Protein AF-A0A1U7RLY0-F1 (afdb_monomer)

Foldseek 3Di:
DDDDPVLVVVLVVLVVVLLCCCQPVVDDLVVSVVVVVQLCPPAPPPDDPRHRPNVVDHPVRSVVSVVVCVVPCSVCVVVSNCVRPPDDPPPPPPDPPPPDPDPDPVDPPPDPCPVPDDPVVCVVPDDDPDDDDPPPPDPDDDDDDDDDDDDDPPPPDPPCVPDDPVNVVVVVVVVVCVVVVVVVVVVVVVVVVVVVVVVVVVVVVVVD

InterPro domains:
  IPR032727 Flagellar C1a complex subunit C1a-32 [PF14769] (1-90)
  IPR032727 Flagellar C1a complex subunit C1a-32 [PTHR28457] (1-207)

Organism: Alligator sinensis (NCBI:txid38654)

Mean predicted aligned error: 21.31 Å

Structure (mmCIF, N/CA/C/O backbone):
data_AF-A0A1U7RLY0-F1
#
_entry.id   AF-A0A1U7RLY0-F1
#
loop_
_atom_site.group_PDB
_atom_site.id
_atom_site.type_symbol
_atom_site.label_atom_id
_atom_site.label_alt_id
_atom_site.label_comp_id
_atom_site.label_asym_id
_atom_site.label_entity_id
_atom_site.label_seq_id
_atom_site.pdbx_PDB_ins_code
_atom_site.Cartn_x
_atom_site.Cartn_y
_atom_site.Cartn_z
_atom_site.occupancy
_atom_site.B_iso_or_equiv
_atom_site.auth_seq_id
_atom_site.auth_comp_id
_atom_site.auth_asym_id
_atom_site.auth_atom_id
_atom_site.pdbx_PDB_model_num
ATOM 1 N N . MET A 1 1 ? 3.742 -8.131 -22.838 1.00 75.81 1 MET A N 1
ATOM 2 C CA . MET A 1 1 ? 5.188 -7.843 -22.703 1.00 75.81 1 MET A CA 1
ATOM 3 C C . MET A 1 1 ? 5.803 -8.988 -21.927 1.00 75.81 1 MET A C 1
ATOM 5 O O . MET A 1 1 ? 5.210 -9.367 -20.928 1.00 75.81 1 MET A O 1
ATOM 9 N N . ASN A 1 2 ? 6.933 -9.533 -22.375 1.00 87.81 2 ASN A N 1
ATOM 10 C CA . ASN A 1 2 ? 7.644 -10.575 -21.633 1.00 87.81 2 ASN A CA 1
ATOM 11 C C . ASN A 1 2 ? 8.805 -9.932 -20.872 1.00 87.81 2 ASN A C 1
ATOM 13 O O . ASN A 1 2 ? 9.533 -9.119 -21.441 1.00 87.81 2 ASN A O 1
ATOM 17 N N . PHE A 1 3 ? 8.950 -10.286 -19.599 1.00 92.00 3 PHE A N 1
ATOM 18 C CA . PHE A 1 3 ? 10.071 -9.881 -18.758 1.00 92.00 3 PHE A CA 1
ATOM 19 C C . PHE A 1 3 ? 10.987 -11.085 -18.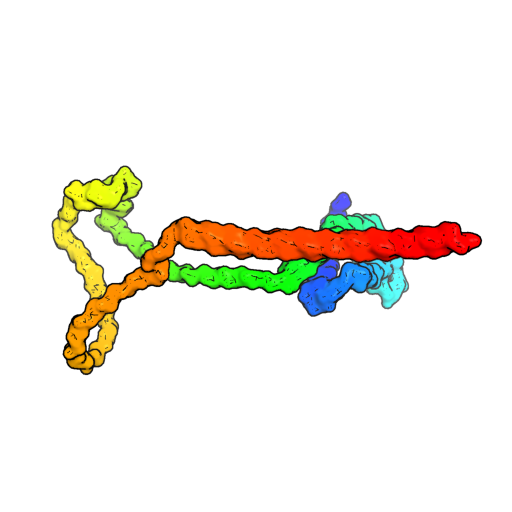553 1.00 92.00 3 PHE A C 1
ATOM 21 O O . PHE A 1 3 ? 10.507 -12.204 -18.370 1.00 92.00 3 PHE A O 1
ATOM 28 N N . ASN A 1 4 ? 12.298 -10.869 -18.609 1.00 93.31 4 ASN A N 1
ATOM 29 C CA . ASN A 1 4 ? 13.264 -11.907 -18.254 1.00 93.31 4 ASN A CA 1
ATOM 30 C C . ASN A 1 4 ? 13.437 -11.999 -16.726 1.00 93.31 4 ASN A C 1
ATOM 32 O O . ASN A 1 4 ? 12.929 -11.163 -15.978 1.00 93.31 4 ASN A O 1
ATOM 36 N N . LEU A 1 5 ? 14.171 -13.012 -16.261 1.00 93.88 5 LEU A N 1
ATOM 37 C CA . LEU A 1 5 ? 14.382 -13.249 -14.831 1.00 93.88 5 LEU A CA 1
ATOM 38 C C . LEU A 1 5 ? 15.013 -12.044 -14.112 1.00 93.88 5 LEU A C 1
ATOM 40 O O . LEU A 1 5 ? 14.550 -11.664 -13.041 1.00 93.88 5 LEU A O 1
ATOM 44 N N . THR A 1 6 ? 16.022 -11.411 -14.713 1.00 90.38 6 THR A N 1
ATOM 45 C CA . THR A 1 6 ? 16.678 -10.217 -14.158 1.00 90.38 6 THR A CA 1
ATOM 46 C C . THR A 1 6 ? 15.693 -9.062 -14.013 1.00 90.38 6 THR A C 1
ATOM 48 O O . THR A 1 6 ? 15.637 -8.423 -12.969 1.00 90.38 6 THR A O 1
ATOM 51 N N . GLN A 1 7 ? 14.861 -8.832 -15.026 1.00 91.75 7 GLN A N 1
ATOM 52 C CA . GLN A 1 7 ? 13.852 -7.778 -15.017 1.00 91.75 7 GLN A CA 1
ATOM 53 C C . GLN A 1 7 ? 12.748 -8.038 -13.983 1.00 91.75 7 GLN A C 1
ATOM 55 O O . GL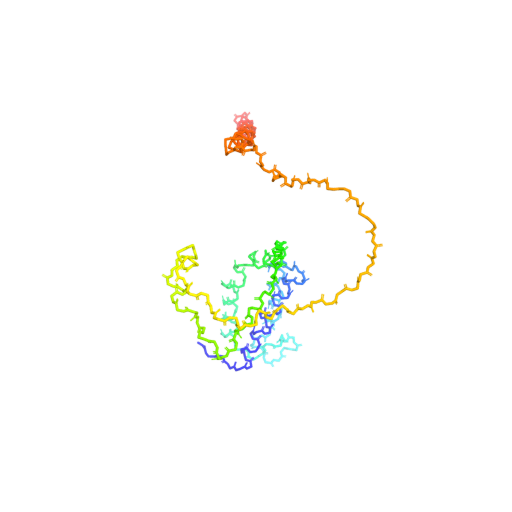N A 1 7 ? 12.298 -7.103 -13.325 1.00 91.75 7 GLN A O 1
ATOM 60 N N . LEU A 1 8 ? 12.330 -9.295 -13.805 1.00 94.00 8 LEU A N 1
ATOM 61 C CA . LEU A 1 8 ? 11.390 -9.682 -12.747 1.00 94.00 8 LEU A CA 1
ATOM 62 C C . LEU A 1 8 ? 11.998 -9.468 -11.358 1.00 94.00 8 LEU A C 1
ATOM 64 O O . LEU A 1 8 ? 11.346 -8.897 -10.489 1.00 94.00 8 LEU A O 1
ATOM 68 N N . SER A 1 9 ? 13.257 -9.865 -11.162 1.00 92.38 9 SER A N 1
ATOM 69 C CA . SER A 1 9 ? 13.984 -9.614 -9.914 1.00 92.38 9 SER A CA 1
ATOM 70 C C . SER A 1 9 ? 14.106 -8.117 -9.629 1.00 92.38 9 SER A C 1
ATOM 72 O O . SER A 1 9 ? 13.863 -7.684 -8.507 1.00 92.38 9 SER A O 1
ATOM 74 N N . GLY A 1 10 ? 14.425 -7.316 -10.647 1.00 91.62 10 GLY A N 1
ATOM 75 C CA . GLY A 1 10 ? 14.489 -5.862 -10.544 1.00 91.62 10 GLY A CA 1
ATOM 76 C C . GLY A 1 10 ? 13.147 -5.230 -10.190 1.00 91.62 10 GLY A C 1
ATOM 77 O O . GLY A 1 10 ? 13.081 -4.335 -9.352 1.00 91.62 10 GLY A O 1
ATOM 78 N N . PHE A 1 11 ? 12.055 -5.738 -10.766 1.00 93.81 11 PHE A N 1
ATOM 79 C CA . PHE A 1 11 ? 10.707 -5.326 -10.384 1.00 93.81 11 PHE A CA 1
ATOM 80 C C . PHE A 1 11 ? 10.398 -5.665 -8.919 1.00 93.81 11 PHE A C 1
ATOM 82 O O . PHE A 1 11 ? 9.885 -4.811 -8.200 1.00 93.81 11 PHE A O 1
ATOM 89 N N . MET A 1 12 ? 10.733 -6.874 -8.458 1.00 95.44 12 MET A N 1
ATOM 90 C CA . MET A 1 12 ? 10.521 -7.271 -7.062 1.00 95.44 12 MET A CA 1
ATOM 91 C C . MET A 1 12 ? 11.346 -6.421 -6.092 1.00 95.44 12 MET A C 1
ATOM 93 O O . MET A 1 12 ? 10.824 -6.007 -5.060 1.00 95.44 12 MET A O 1
ATOM 97 N N . ALA A 1 13 ? 12.596 -6.105 -6.440 1.00 94.06 13 ALA A N 1
ATOM 98 C CA . ALA A 1 13 ? 13.439 -5.205 -5.658 1.00 94.06 13 ALA A CA 1
ATOM 99 C C . ALA A 1 13 ? 12.837 -3.793 -5.580 1.00 94.06 13 ALA A C 1
ATOM 101 O O . ALA A 1 13 ? 12.756 -3.217 -4.497 1.00 94.06 13 ALA A O 1
ATOM 102 N N . LEU A 1 14 ? 12.341 -3.267 -6.705 1.00 94.50 14 LEU A N 1
ATOM 103 C CA . LEU A 1 14 ? 11.658 -1.975 -6.749 1.00 94.50 14 LEU A CA 1
ATOM 104 C C . LEU A 1 14 ? 10.375 -1.978 -5.906 1.00 94.50 14 LEU A C 1
ATOM 106 O O . LEU A 1 14 ? 10.127 -1.036 -5.159 1.00 94.50 14 LEU A O 1
ATOM 110 N N . LEU A 1 15 ? 9.567 -3.036 -5.994 1.00 95.75 15 LEU A N 1
ATOM 111 C CA . LEU A 1 15 ? 8.349 -3.175 -5.197 1.00 95.75 15 LEU A CA 1
ATOM 112 C C . LEU A 1 15 ? 8.668 -3.229 -3.697 1.00 95.75 15 LEU A C 1
ATOM 114 O O . LEU A 1 15 ? 8.025 -2.526 -2.919 1.00 95.75 15 LEU A O 1
ATOM 118 N N . ASN A 1 16 ? 9.672 -4.018 -3.305 1.00 95.38 16 ASN A N 1
ATOM 119 C CA . ASN A 1 16 ? 10.130 -4.100 -1.922 1.00 95.38 16 ASN A CA 1
ATOM 120 C C . ASN A 1 16 ? 10.613 -2.736 -1.414 1.00 95.38 16 ASN A C 1
ATOM 122 O O . ASN A 1 16 ? 10.181 -2.296 -0.357 1.00 95.38 16 ASN A O 1
ATOM 126 N N . PHE A 1 17 ? 11.418 -2.024 -2.206 1.00 95.12 17 PHE A N 1
ATOM 127 C CA . PHE A 1 17 ? 11.883 -0.674 -1.881 1.00 95.12 17 PHE A CA 1
ATOM 128 C C . PHE A 1 17 ? 10.725 0.299 -1.599 1.00 95.12 17 PHE A C 1
ATOM 130 O O . PHE A 1 17 ? 10.748 1.029 -0.607 1.00 95.12 17 PHE A O 1
ATOM 137 N N . LEU A 1 18 ? 9.681 0.297 -2.435 1.00 95.94 18 LEU A N 1
ATOM 138 C CA . LEU A 1 18 ? 8.517 1.166 -2.230 1.00 95.94 18 LEU A CA 1
ATOM 139 C C . LEU A 1 18 ? 7.693 0.762 -1.001 1.00 95.94 18 LEU A C 1
ATOM 141 O O . LEU A 1 18 ? 7.185 1.641 -0.300 1.00 95.94 18 LEU A O 1
ATOM 145 N N . LEU A 1 19 ? 7.555 -0.540 -0.736 1.00 96.12 19 LEU A N 1
ATOM 146 C CA . LEU A 1 19 ? 6.867 -1.055 0.450 1.00 96.12 19 LEU A CA 1
ATOM 147 C C . LEU A 1 19 ? 7.647 -0.764 1.736 1.00 96.12 19 LEU A C 1
ATOM 149 O O . LEU A 1 19 ? 7.029 -0.402 2.729 1.00 96.12 19 LEU A O 1
ATOM 153 N N . GLU A 1 20 ? 8.977 -0.843 1.719 1.00 96.00 20 GLU A N 1
ATOM 154 C CA . GLU A 1 20 ? 9.835 -0.468 2.848 1.00 96.00 20 GLU A CA 1
ATOM 155 C C . GLU A 1 20 ? 9.742 1.024 3.164 1.00 96.00 20 GLU A C 1
ATOM 157 O O . GLU A 1 20 ? 9.626 1.399 4.332 1.00 96.00 20 GLU A O 1
ATOM 162 N N . ASN A 1 21 ? 9.748 1.889 2.143 1.00 95.12 21 ASN A N 1
ATOM 163 C CA . ASN A 1 21 ? 9.540 3.328 2.332 1.00 95.12 21 ASN A CA 1
ATOM 164 C C . ASN A 1 21 ? 8.219 3.614 3.055 1.00 95.12 21 ASN A C 1
ATOM 166 O O . ASN A 1 21 ? 8.130 4.533 3.870 1.00 95.12 21 ASN A O 1
ATOM 170 N N . LEU A 1 22 ? 7.202 2.807 2.774 1.00 93.44 22 LEU A N 1
ATOM 171 C CA . LEU A 1 22 ? 5.910 2.913 3.414 1.00 93.44 22 LEU A CA 1
ATOM 172 C C . LEU A 1 22 ? 5.906 2.328 4.838 1.00 93.44 22 LEU A C 1
ATOM 174 O O . LEU A 1 22 ? 5.460 3.008 5.757 1.00 93.44 22 LEU A O 1
ATOM 178 N N . SER A 1 23 ? 6.388 1.099 5.028 1.00 93.31 23 SER A N 1
ATOM 179 C CA . SER A 1 23 ? 6.277 0.364 6.296 1.00 93.31 23 SER A CA 1
ATOM 180 C C . SER A 1 23 ? 7.270 0.817 7.365 1.00 93.31 23 SER A C 1
ATOM 182 O O . SER A 1 23 ? 6.935 0.834 8.543 1.00 93.31 23 SER A O 1
ATOM 184 N N . THR A 1 24 ? 8.496 1.172 6.973 1.00 92.88 24 THR A N 1
ATOM 185 C CA . THR A 1 24 ? 9.575 1.513 7.918 1.00 92.88 24 THR A CA 1
ATOM 186 C C . THR A 1 24 ? 9.804 3.012 8.032 1.00 92.88 24 THR A C 1
ATOM 188 O O . THR A 1 24 ? 10.086 3.513 9.117 1.00 92.88 24 THR A O 1
ATOM 191 N N . LYS A 1 25 ? 9.691 3.748 6.919 1.00 92.19 25 LYS A N 1
ATOM 192 C CA . LYS A 1 25 ? 9.989 5.191 6.878 1.00 92.19 25 LYS A CA 1
ATOM 193 C C . LYS A 1 25 ? 8.744 6.069 6.970 1.00 92.19 25 LYS A C 1
ATOM 195 O O . LYS A 1 25 ? 8.889 7.287 7.005 1.00 92.19 25 LYS A O 1
ATOM 200 N N . HIS A 1 26 ? 7.547 5.477 6.979 1.00 91.31 26 HIS A N 1
ATOM 201 C CA . HIS A 1 26 ? 6.265 6.190 6.974 1.00 91.31 26 HIS A CA 1
ATOM 202 C C . HIS A 1 26 ? 6.185 7.283 5.893 1.00 91.31 26 HIS A C 1
ATOM 204 O O . HIS A 1 26 ? 5.616 8.355 6.112 1.00 91.31 26 HIS A O 1
ATOM 210 N N . MET A 1 27 ? 6.794 7.050 4.726 1.00 94.94 27 MET A N 1
ATOM 211 C CA . MET A 1 27 ? 6.803 8.053 3.665 1.00 94.94 27 MET A CA 1
ATOM 212 C C . MET A 1 27 ? 5.397 8.268 3.117 1.00 94.94 27 MET A C 1
ATOM 214 O O . MET A 1 27 ? 4.650 7.319 2.863 1.00 94.94 27 MET A O 1
ATOM 218 N N . THR A 1 28 ? 5.069 9.533 2.860 1.00 94.88 28 THR A N 1
ATOM 219 C CA . THR A 1 28 ? 3.845 9.904 2.151 1.00 94.88 28 THR A CA 1
ATOM 220 C C . THR A 1 28 ? 3.868 9.362 0.718 1.00 94.88 28 THR A C 1
ATOM 222 O O . THR A 1 28 ? 4.934 9.090 0.158 1.00 94.88 28 THR A O 1
ATOM 225 N N . VAL A 1 29 ? 2.690 9.251 0.088 1.00 95.69 29 VAL A N 1
ATOM 226 C CA . VAL A 1 29 ? 2.579 8.901 -1.344 1.00 95.69 29 VAL A CA 1
ATOM 227 C C . VAL A 1 29 ? 3.473 9.806 -2.188 1.00 95.69 29 VAL A C 1
ATOM 229 O O . VAL A 1 29 ? 4.168 9.335 -3.082 1.00 95.69 29 VAL A O 1
ATOM 232 N N . GLU A 1 30 ? 3.455 11.109 -1.902 1.00 95.69 30 GLU A N 1
ATOM 233 C CA . GLU A 1 30 ? 4.201 12.107 -2.662 1.00 95.69 30 GLU A CA 1
ATOM 234 C C . GLU A 1 30 ? 5.707 11.846 -2.586 1.00 95.69 30 GLU A C 1
ATOM 236 O O . GLU A 1 30 ? 6.385 11.799 -3.613 1.00 95.69 30 GLU A O 1
ATOM 241 N N . ASP A 1 31 ? 6.231 11.628 -1.383 1.00 96.75 31 ASP A N 1
ATOM 242 C CA . ASP A 1 31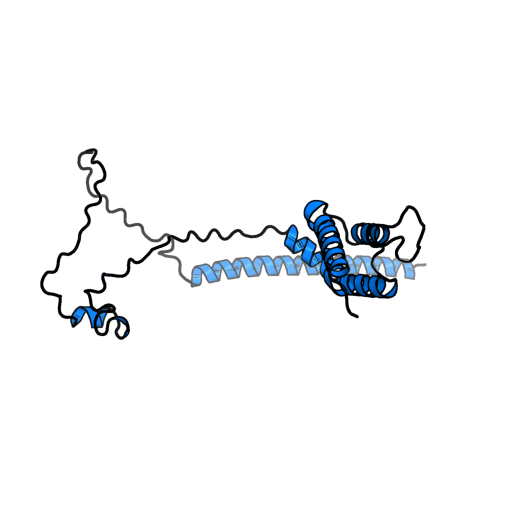 ? 7.666 11.433 -1.192 1.00 96.75 31 ASP A CA 1
ATOM 243 C C . ASP A 1 31 ? 8.142 10.083 -1.730 1.00 96.75 31 ASP A C 1
ATOM 245 O O . ASP A 1 31 ? 9.221 10.005 -2.321 1.00 96.75 31 ASP A O 1
ATOM 249 N N . ASN A 1 32 ? 7.319 9.038 -1.620 1.00 95.75 32 ASN A N 1
ATOM 250 C CA . ASN A 1 32 ? 7.633 7.727 -2.182 1.00 95.75 32 ASN A CA 1
ATOM 251 C C . ASN A 1 32 ? 7.586 7.741 -3.725 1.00 95.75 32 ASN A C 1
ATOM 253 O O . ASN A 1 32 ? 8.422 7.130 -4.386 1.00 95.75 32 ASN A O 1
ATOM 257 N N . VAL A 1 33 ? 6.678 8.521 -4.328 1.00 95.62 33 VAL A N 1
ATOM 258 C CA . VAL A 1 33 ? 6.666 8.764 -5.783 1.00 95.62 33 VAL A CA 1
ATOM 259 C C . VAL A 1 33 ? 7.893 9.565 -6.228 1.00 95.62 33 VAL A C 1
ATOM 261 O O . VAL A 1 33 ? 8.445 9.290 -7.295 1.00 95.62 33 VAL A O 1
ATOM 264 N N . LYS A 1 34 ? 8.369 10.524 -5.422 1.00 94.62 34 LYS A N 1
ATOM 265 C CA . LYS A 1 34 ? 9.632 11.229 -5.702 1.00 94.62 34 LYS A CA 1
ATOM 266 C C . LYS A 1 34 ? 10.830 10.275 -5.667 1.00 94.62 34 LYS A C 1
ATOM 268 O O . LYS A 1 34 ? 11.693 10.393 -6.535 1.00 94.62 34 LYS A O 1
ATOM 273 N N . GLU A 1 35 ? 10.890 9.349 -4.706 1.00 93.56 35 GLU A N 1
ATOM 274 C CA . GLU A 1 35 ? 11.918 8.295 -4.671 1.00 93.56 35 GLU A CA 1
ATOM 275 C C . GLU A 1 35 ? 11.830 7.382 -5.894 1.00 93.56 35 GLU A C 1
ATOM 277 O O . GLU A 1 35 ? 12.827 7.202 -6.584 1.00 93.56 35 GLU A O 1
ATOM 282 N N . LEU A 1 36 ? 10.632 6.904 -6.246 1.00 93.38 36 LEU A N 1
ATOM 283 C CA . LEU A 1 36 ? 10.417 6.120 -7.465 1.00 93.38 36 LEU A CA 1
ATOM 284 C C . LEU A 1 36 ? 10.947 6.849 -8.708 1.00 93.38 36 LEU A C 1
ATOM 286 O O . LEU A 1 36 ? 11.641 6.258 -9.532 1.00 93.38 36 LEU A O 1
ATOM 290 N N . GLY A 1 37 ? 10.657 8.148 -8.827 1.00 91.25 37 GLY A N 1
ATOM 291 C CA . GLY A 1 37 ? 11.151 8.983 -9.919 1.00 91.25 37 GLY A CA 1
ATOM 292 C C . GLY A 1 37 ? 12.677 9.094 -9.956 1.00 91.25 37 GLY A C 1
ATOM 293 O O . GLY A 1 37 ? 13.249 9.095 -11.042 1.00 91.25 37 GLY A O 1
ATOM 294 N N . ARG A 1 38 ? 13.345 9.144 -8.794 1.00 90.44 38 ARG A N 1
ATOM 295 C CA . ARG A 1 38 ? 14.815 9.125 -8.697 1.00 90.44 38 ARG A CA 1
ATOM 296 C C . ARG A 1 38 ? 15.390 7.769 -9.090 1.00 90.44 38 ARG A C 1
ATOM 298 O O . ARG A 1 38 ? 16.328 7.728 -9.876 1.00 90.44 38 ARG A O 1
ATOM 305 N N . THR A 1 39 ? 14.819 6.677 -8.586 1.00 88.81 39 THR A N 1
ATOM 306 C CA . THR A 1 39 ? 15.279 5.309 -8.872 1.00 88.81 39 THR A CA 1
ATOM 307 C C . THR A 1 39 ? 15.093 4.937 -10.341 1.00 88.81 39 THR A C 1
ATOM 309 O O . THR A 1 39 ? 15.888 4.184 -10.891 1.00 88.81 39 THR A O 1
ATOM 312 N N . MET A 1 40 ? 14.060 5.471 -10.995 1.00 86.19 40 MET A N 1
ATOM 313 C CA . MET A 1 40 ? 13.803 5.237 -12.420 1.00 86.19 40 MET A CA 1
ATOM 314 C C . MET A 1 40 ? 14.448 6.284 -13.341 1.00 86.19 40 MET A C 1
ATOM 316 O O . MET A 1 40 ? 14.328 6.177 -14.565 1.00 86.19 40 MET A O 1
ATOM 320 N N . ALA A 1 41 ? 15.134 7.289 -12.789 1.00 83.00 41 ALA A N 1
ATOM 321 C CA . ALA A 1 41 ? 15.880 8.254 -13.585 1.00 83.00 41 ALA A CA 1
ATOM 322 C C . ALA A 1 41 ? 17.087 7.570 -14.252 1.00 83.00 41 ALA A C 1
ATOM 324 O O . ALA A 1 41 ? 17.835 6.835 -13.611 1.00 83.00 41 ALA A O 1
ATOM 325 N N . GLY A 1 42 ? 17.274 7.813 -15.552 1.00 69.94 42 GLY A N 1
ATOM 326 C CA . GLY A 1 42 ? 18.375 7.244 -16.342 1.00 69.94 42 GLY A CA 1
ATOM 327 C C . GLY A 1 42 ? 18.006 6.026 -17.194 1.00 69.94 42 GLY A C 1
ATOM 328 O O . GLY A 1 42 ? 18.796 5.631 -18.049 1.00 69.94 42 GLY A O 1
ATOM 329 N N . ILE A 1 43 ? 16.790 5.479 -17.059 1.00 73.31 43 ILE A N 1
ATOM 330 C CA . ILE A 1 43 ? 16.315 4.416 -17.956 1.00 73.31 43 ILE A CA 1
ATOM 331 C C . ILE A 1 43 ? 16.248 4.945 -19.400 1.00 73.31 43 ILE A C 1
ATOM 333 O O . ILE A 1 43 ? 15.449 5.829 -19.716 1.00 73.31 43 ILE A O 1
ATOM 337 N N . GLY A 1 44 ? 17.068 4.366 -20.284 1.00 56.72 44 GLY A N 1
ATOM 338 C CA . GLY A 1 44 ? 17.150 4.717 -21.707 1.00 56.72 44 GLY A CA 1
ATOM 339 C C . GLY A 1 44 ? 18.346 5.591 -22.105 1.00 56.72 44 GLY A C 1
ATOM 340 O O . GLY A 1 44 ? 18.503 5.866 -23.294 1.00 56.72 44 GLY A O 1
ATOM 341 N N . GLU A 1 45 ? 19.207 5.990 -21.162 1.00 60.22 45 GLU A N 1
ATOM 342 C CA . GLU A 1 45 ? 20.440 6.737 -21.444 1.00 60.22 45 GLU A CA 1
ATOM 343 C C . GLU A 1 45 ? 21.676 5.836 -21.251 1.00 60.22 45 GLU A C 1
ATOM 345 O O . GLU A 1 45 ? 21.971 5.445 -20.125 1.00 60.22 45 GLU A O 1
ATOM 350 N N . PRO A 1 46 ? 22.445 5.506 -22.307 1.00 51.62 46 PRO A N 1
ATOM 351 C CA . PRO A 1 46 ? 23.518 4.512 -22.205 1.00 51.62 46 PRO A CA 1
ATOM 352 C C . PRO A 1 46 ? 24.742 4.959 -21.379 1.00 51.62 46 PRO A C 1
ATOM 354 O O . PRO A 1 46 ? 25.572 4.115 -21.052 1.00 51.62 46 PRO A O 1
ATOM 357 N N . HIS A 1 47 ? 24.889 6.254 -21.046 1.00 51.38 47 HIS A N 1
ATOM 358 C CA . HIS A 1 47 ? 26.130 6.812 -20.470 1.00 51.38 47 HIS A CA 1
ATOM 359 C C . HIS A 1 47 ? 25.946 7.952 -19.448 1.00 51.38 47 HIS A C 1
ATOM 361 O O . HIS A 1 47 ? 26.871 8.734 -19.221 1.00 51.38 47 HIS A O 1
ATOM 367 N N . SER A 1 48 ? 24.786 8.074 -18.804 1.00 49.22 48 SER A N 1
ATOM 368 C CA . SER A 1 48 ? 24.637 9.022 -17.696 1.00 49.22 48 SER A CA 1
ATOM 369 C C . SER A 1 48 ? 25.128 8.346 -16.419 1.00 49.22 48 SER A C 1
ATOM 371 O O . SER A 1 48 ? 24.500 7.408 -15.949 1.00 49.22 48 SER A O 1
ATOM 373 N N . GLY A 1 49 ? 26.246 8.796 -15.834 1.00 48.03 49 GLY A N 1
ATOM 374 C CA . GLY A 1 49 ? 26.808 8.272 -14.569 1.00 48.03 49 GLY A CA 1
ATOM 375 C C . GLY A 1 49 ? 25.920 8.471 -13.324 1.00 48.03 49 GLY A C 1
ATOM 376 O O . GLY A 1 49 ? 26.421 8.511 -12.204 1.00 48.03 49 GLY A O 1
ATOM 377 N N . LYS A 1 50 ? 24.616 8.663 -13.539 1.00 49.72 50 LYS A N 1
ATOM 378 C CA . LYS A 1 50 ? 23.520 8.825 -12.586 1.00 49.72 50 LYS A CA 1
ATOM 379 C C . LYS A 1 50 ? 22.341 7.905 -12.945 1.00 49.72 50 LYS A C 1
ATOM 381 O O . LYS A 1 50 ? 21.200 8.266 -12.664 1.00 49.72 50 LYS A O 1
ATOM 386 N N . SER A 1 51 ? 22.571 6.780 -13.624 1.00 49.81 51 SER A N 1
ATOM 387 C CA . SER A 1 51 ? 21.500 5.808 -13.817 1.00 49.81 51 SER A CA 1
ATOM 388 C C . SER A 1 51 ? 21.166 5.160 -12.472 1.00 49.81 51 SER A C 1
ATOM 390 O O . SER A 1 51 ? 22.054 4.763 -11.713 1.00 49.81 51 SER A O 1
ATOM 392 N N . GLY A 1 52 ? 19.879 5.143 -12.115 1.00 57.97 52 GLY A N 1
ATOM 393 C CA . GLY A 1 52 ? 19.408 4.210 -11.094 1.00 57.97 52 GLY A CA 1
ATOM 394 C C . GLY A 1 52 ? 19.668 2.784 -11.576 1.00 57.97 52 GLY A C 1
ATOM 395 O O . GLY A 1 52 ? 19.712 2.566 -12.776 1.00 57.97 52 GLY A O 1
ATOM 396 N N . ASP A 1 53 ? 19.833 1.826 -10.662 1.00 69.75 53 ASP A N 1
ATOM 397 C CA . ASP A 1 53 ? 20.252 0.425 -10.900 1.00 69.75 53 ASP A CA 1
ATOM 398 C C . ASP A 1 53 ? 19.256 -0.424 -11.739 1.00 69.75 53 ASP A C 1
ATOM 400 O O . ASP A 1 53 ? 19.107 -1.623 -11.543 1.00 69.75 53 ASP A O 1
ATOM 404 N N . LEU A 1 54 ? 18.497 0.198 -12.646 1.00 80.12 54 LEU A N 1
ATOM 405 C CA . LEU A 1 54 ? 17.370 -0.343 -13.403 1.00 80.12 54 LEU A CA 1
ATOM 406 C C . LEU A 1 54 ? 17.576 -0.259 -14.928 1.00 80.12 54 LEU A C 1
ATOM 408 O O . LEU A 1 54 ? 16.615 -0.372 -15.695 1.00 80.12 54 LEU A O 1
ATOM 412 N N . ASP A 1 55 ? 18.825 -0.110 -15.377 1.00 80.19 55 ASP A N 1
ATOM 413 C CA . ASP A 1 55 ? 19.258 0.012 -16.784 1.00 80.19 55 ASP A CA 1
ATOM 414 C C . ASP A 1 55 ? 18.785 -1.148 -17.680 1.00 80.19 55 ASP A C 1
ATOM 416 O O . ASP A 1 55 ? 18.756 -1.052 -18.907 1.00 80.19 55 ASP A O 1
ATOM 420 N N . PHE A 1 56 ? 18.405 -2.270 -17.068 1.00 85.44 56 PHE A N 1
ATOM 421 C CA . PHE A 1 56 ? 17.914 -3.471 -17.738 1.00 85.44 56 PHE A CA 1
ATOM 422 C C . PHE A 1 56 ? 16.451 -3.383 -18.203 1.00 85.44 56 PHE A C 1
ATOM 424 O O . PHE A 1 56 ? 15.987 -4.288 -18.908 1.00 85.44 56 PHE A O 1
ATOM 431 N N . PHE A 1 57 ? 15.700 -2.343 -17.824 1.00 88.94 57 PHE A N 1
ATOM 432 C CA . PHE A 1 57 ? 14.387 -2.072 -18.408 1.00 88.94 57 PHE A CA 1
ATOM 433 C C . PHE A 1 57 ? 14.515 -1.223 -19.673 1.00 88.94 57 PHE A C 1
ATOM 435 O O . PHE A 1 57 ? 15.184 -0.197 -19.701 1.00 88.94 57 PHE A O 1
ATOM 442 N N . SER A 1 58 ? 13.786 -1.600 -20.723 1.00 89.88 58 SER A N 1
ATOM 443 C CA . SER A 1 58 ? 13.516 -0.667 -21.823 1.00 89.88 58 SER A CA 1
ATOM 444 C C . SER A 1 58 ? 12.554 0.442 -21.380 1.00 89.88 58 SER A C 1
ATOM 446 O O . SER A 1 58 ? 11.790 0.279 -20.427 1.00 89.88 58 SER A O 1
ATOM 448 N N . VAL A 1 59 ? 12.520 1.551 -22.121 1.00 89.62 59 VAL A N 1
ATOM 449 C CA . VAL A 1 59 ? 11.605 2.676 -21.852 1.00 89.62 59 VAL A CA 1
ATOM 450 C C . VAL A 1 59 ? 10.140 2.224 -21.803 1.00 89.62 59 VAL A C 1
ATOM 452 O O . VAL A 1 59 ? 9.388 2.647 -20.924 1.00 89.62 59 VAL A O 1
ATOM 455 N N . ASP A 1 60 ? 9.721 1.336 -22.706 1.00 92.50 60 ASP A N 1
ATOM 456 C CA . ASP A 1 60 ? 8.339 0.850 -22.728 1.00 92.50 60 ASP A CA 1
ATOM 457 C C . ASP A 1 60 ? 8.042 -0.102 -21.561 1.00 92.50 60 ASP A C 1
ATOM 459 O O . ASP A 1 60 ? 6.954 -0.050 -20.985 1.00 92.50 60 ASP A O 1
ATOM 463 N N . GLN A 1 61 ? 9.018 -0.917 -21.149 1.00 92.56 61 GLN A N 1
ATOM 464 C CA . GLN A 1 61 ? 8.899 -1.743 -19.946 1.00 92.56 61 GLN A CA 1
ATOM 465 C C . GLN A 1 61 ? 8.823 -0.890 -18.677 1.00 92.56 61 GLN A C 1
ATOM 467 O O . GLN A 1 61 ? 7.982 -1.156 -17.824 1.00 92.56 61 GLN A O 1
ATOM 472 N N . ALA A 1 62 ? 9.632 0.164 -18.567 1.00 92.25 62 ALA A N 1
ATOM 473 C CA . ALA A 1 62 ? 9.580 1.094 -17.444 1.00 92.25 62 ALA A CA 1
ATOM 474 C C . ALA A 1 62 ? 8.221 1.800 -17.351 1.00 92.25 62 ALA A C 1
ATOM 476 O O . ALA A 1 62 ? 7.631 1.860 -16.273 1.00 92.25 62 ALA A O 1
ATOM 477 N N . LYS A 1 63 ? 7.661 2.250 -18.483 1.00 93.06 63 LYS A N 1
ATOM 478 C CA . LYS A 1 63 ? 6.291 2.790 -18.532 1.00 93.06 63 LYS A CA 1
ATOM 479 C C . LYS A 1 63 ? 5.255 1.766 -18.069 1.00 93.06 63 LYS A C 1
ATOM 481 O O . LYS A 1 63 ? 4.356 2.121 -17.309 1.00 93.06 63 LYS A O 1
ATOM 486 N N . ALA A 1 64 ? 5.377 0.510 -18.502 1.00 95.00 64 ALA A N 1
ATOM 487 C CA . ALA A 1 64 ? 4.472 -0.557 -18.085 1.00 95.00 64 ALA A CA 1
ATOM 488 C C . ALA A 1 64 ? 4.565 -0.827 -16.573 1.00 95.00 64 ALA A C 1
ATOM 490 O O . ALA A 1 64 ? 3.534 -0.936 -15.913 1.00 95.00 64 ALA A O 1
ATOM 491 N N . VAL A 1 65 ? 5.779 -0.853 -16.013 1.00 94.75 65 VAL A N 1
ATOM 492 C CA . VAL A 1 65 ? 6.024 -1.004 -14.570 1.00 94.75 65 VAL A CA 1
ATOM 493 C C . VAL A 1 65 ? 5.422 0.161 -13.784 1.00 94.75 65 VAL A C 1
ATOM 495 O O . VAL A 1 65 ? 4.674 -0.071 -12.839 1.00 94.75 65 VAL A O 1
ATOM 498 N N . ILE A 1 66 ? 5.665 1.409 -14.200 1.00 94.69 66 ILE A N 1
ATOM 499 C CA . ILE A 1 66 ? 5.084 2.599 -13.556 1.00 94.69 66 ILE A CA 1
ATOM 500 C C . ILE A 1 66 ? 3.557 2.549 -13.611 1.00 94.69 66 ILE A C 1
ATOM 502 O O . ILE A 1 66 ? 2.889 2.808 -12.611 1.00 94.69 66 ILE A O 1
ATOM 506 N N . SER A 1 67 ? 2.992 2.193 -14.766 1.00 96.62 67 SER A N 1
ATOM 507 C CA . SER A 1 67 ? 1.544 2.065 -14.924 1.00 96.62 67 SER A CA 1
ATOM 508 C C . SER A 1 67 ? 0.971 1.004 -13.989 1.00 96.62 67 SER A C 1
ATOM 510 O O . SER A 1 67 ? -0.076 1.230 -13.387 1.00 96.62 67 SER A O 1
ATOM 512 N N . TYR A 1 68 ? 1.655 -0.133 -13.846 1.00 96.50 68 TYR A N 1
ATOM 513 C CA . TYR A 1 68 ? 1.258 -1.185 -12.920 1.00 96.50 68 TYR A CA 1
ATOM 514 C C . TYR A 1 68 ? 1.327 -0.711 -11.464 1.00 96.50 68 TYR A C 1
ATOM 516 O O . TYR A 1 68 ? 0.346 -0.842 -10.734 1.00 96.50 68 TYR A O 1
ATOM 524 N N . LEU A 1 69 ? 2.442 -0.107 -11.043 1.00 96.69 69 LEU A N 1
ATOM 525 C CA . LEU A 1 69 ? 2.617 0.426 -9.685 1.00 96.69 69 LEU A CA 1
ATOM 526 C C . LEU A 1 69 ? 1.577 1.500 -9.352 1.00 96.69 69 LEU A C 1
ATOM 528 O O . LEU A 1 69 ? 1.093 1.561 -8.224 1.00 96.69 69 LEU A O 1
ATOM 532 N N . LYS A 1 70 ? 1.186 2.308 -10.344 1.00 96.44 70 LYS A N 1
ATOM 533 C CA . LYS A 1 70 ? 0.128 3.306 -10.202 1.00 96.44 70 LYS A CA 1
ATOM 534 C C . LYS A 1 70 ? -1.210 2.674 -9.819 1.00 96.44 70 LYS A C 1
ATOM 536 O O . LYS A 1 70 ? -1.812 3.128 -8.854 1.00 96.44 70 LYS A O 1
ATOM 541 N N . ILE A 1 71 ? -1.666 1.660 -10.558 1.00 96.50 71 ILE A N 1
ATOM 542 C CA . ILE A 1 71 ? -2.987 1.040 -10.339 1.00 96.50 71 ILE A CA 1
ATOM 543 C C . ILE A 1 71 ? -3.011 0.043 -9.174 1.00 96.50 71 ILE A C 1
ATOM 545 O O . ILE A 1 71 ? -4.079 -0.265 -8.663 1.00 96.50 71 ILE A O 1
ATOM 549 N N . SER A 1 72 ? -1.850 -0.474 -8.767 1.00 95.69 72 SER A N 1
ATOM 550 C CA . SER A 1 72 ? -1.723 -1.441 -7.673 1.00 95.69 72 SER A CA 1
ATOM 551 C C . SER A 1 72 ? -1.358 -0.749 -6.358 1.00 95.69 72 SER A C 1
ATOM 553 O O . SER A 1 72 ? -2.218 -0.481 -5.525 1.00 95.69 72 SER A O 1
ATOM 555 N N . LEU A 1 73 ? -0.082 -0.421 -6.173 1.00 95.62 73 LEU A N 1
ATOM 556 C CA . LEU A 1 73 ? 0.442 0.098 -4.916 1.00 95.62 73 LEU A CA 1
ATOM 557 C C . LEU A 1 73 ? -0.027 1.532 -4.637 1.00 95.62 73 LEU A C 1
ATOM 559 O O . LEU A 1 73 ? -0.554 1.818 -3.564 1.00 95.62 73 LEU A O 1
ATOM 563 N N . LEU A 1 74 ? 0.163 2.444 -5.595 1.00 95.94 74 LEU A N 1
ATOM 564 C CA . LEU A 1 74 ? -0.030 3.879 -5.356 1.00 95.94 74 LEU A CA 1
ATOM 565 C C . LEU A 1 74 ? -1.511 4.256 -5.231 1.00 95.94 74 LEU A C 1
ATOM 567 O O . LEU A 1 74 ? -1.861 5.093 -4.404 1.00 95.94 74 LEU A O 1
ATOM 571 N N . GLN A 1 75 ? -2.393 3.625 -6.010 1.00 96.56 75 GLN A N 1
ATOM 572 C CA . GLN A 1 75 ? -3.839 3.839 -5.907 1.00 96.56 75 GLN A CA 1
ATOM 573 C C . GLN A 1 75 ? -4.395 3.404 -4.543 1.00 96.56 75 GLN A C 1
ATOM 575 O O . GLN A 1 75 ? -5.328 4.023 -4.034 1.00 96.56 75 GLN A O 1
ATOM 580 N N . HIS A 1 76 ? -3.816 2.366 -3.939 1.00 96.06 76 HIS A N 1
ATOM 581 C CA . HIS A 1 76 ? -4.269 1.801 -2.668 1.00 96.06 76 HIS A CA 1
ATOM 582 C C . HIS A 1 76 ? -3.349 2.158 -1.494 1.00 96.06 76 HIS A C 1
ATOM 584 O O . HIS A 1 76 ? -3.397 1.513 -0.452 1.00 96.06 76 HIS A O 1
ATOM 590 N N . TYR A 1 77 ? -2.533 3.205 -1.621 1.00 95.81 77 TYR A N 1
ATOM 591 C CA . TYR A 1 77 ? -1.481 3.520 -0.653 1.00 95.81 77 TYR A CA 1
ATOM 592 C C . TYR A 1 77 ? -1.991 3.683 0.786 1.00 95.81 77 TYR A C 1
ATOM 594 O O . TYR A 1 77 ? -1.389 3.155 1.714 1.00 95.81 77 TYR A O 1
ATOM 602 N N . LYS A 1 78 ? -3.156 4.323 0.966 1.00 93.62 78 LYS A N 1
ATOM 603 C CA . LYS A 1 78 ? -3.809 4.486 2.278 1.00 93.62 78 LYS A CA 1
ATOM 604 C C . LYS A 1 78 ? -4.198 3.155 2.926 1.00 93.62 78 LYS A C 1
ATOM 606 O O . LYS A 1 78 ? -4.144 3.032 4.144 1.00 93.62 78 LYS A O 1
ATOM 611 N N . LEU A 1 79 ? -4.561 2.155 2.122 1.00 94.12 79 LEU A N 1
ATOM 612 C CA . LEU A 1 79 ? -4.866 0.811 2.614 1.00 94.12 79 LEU A CA 1
ATOM 613 C C . LEU A 1 79 ? -3.598 0.119 3.115 1.00 94.12 79 LEU A C 1
ATOM 615 O O . LEU A 1 79 ? -3.624 -0.511 4.166 1.00 94.12 79 LEU A O 1
ATOM 619 N N . TYR A 1 80 ? -2.485 0.268 2.398 1.00 94.25 80 TYR A N 1
ATOM 620 C CA . TYR A 1 80 ? -1.199 -0.254 2.852 1.00 94.25 80 TYR A CA 1
ATOM 621 C C . TYR A 1 80 ? -0.682 0.501 4.089 1.00 94.25 80 TYR A C 1
ATOM 623 O O . TYR A 1 80 ? -0.188 -0.136 5.014 1.00 94.25 80 TYR A O 1
ATOM 631 N N . GLU A 1 81 ? -0.859 1.827 4.168 1.00 92.25 81 GLU A N 1
ATOM 632 C CA . GLU A 1 81 ? -0.589 2.602 5.391 1.00 92.25 81 GLU A CA 1
ATOM 633 C C . GLU A 1 81 ? -1.384 2.052 6.579 1.00 92.25 81 GLU A C 1
ATOM 635 O O . GLU A 1 81 ? -0.817 1.850 7.649 1.00 92.25 81 GLU A O 1
ATOM 640 N N . TYR A 1 82 ? -2.674 1.768 6.392 1.00 91.81 82 TYR A N 1
ATOM 641 C CA . TYR A 1 82 ? -3.498 1.157 7.430 1.00 91.81 82 TYR A CA 1
ATOM 642 C C . TYR A 1 82 ? -3.018 -0.260 7.779 1.00 91.81 82 TYR A C 1
ATOM 644 O O . TYR A 1 82 ? -2.884 -0.593 8.949 1.00 91.81 82 TYR A O 1
ATOM 652 N N . LEU A 1 83 ? -2.682 -1.086 6.786 1.00 91.19 83 LEU A N 1
ATOM 653 C CA . LEU A 1 83 ? -2.213 -2.457 6.999 1.00 91.19 83 LEU A CA 1
ATOM 654 C C . LEU A 1 83 ? -0.939 -2.526 7.853 1.00 91.19 83 LEU A C 1
ATOM 656 O O . LEU A 1 83 ? -0.819 -3.437 8.676 1.00 91.19 83 LEU A O 1
ATOM 660 N N . PHE A 1 84 ? 0.011 -1.618 7.621 1.00 90.81 84 PHE A N 1
ATOM 661 C CA . PHE A 1 84 ? 1.299 -1.607 8.319 1.00 90.81 84 PHE A CA 1
ATOM 662 C C . PHE A 1 84 ? 1.242 -0.940 9.691 1.00 90.81 84 PHE A C 1
ATOM 664 O O . PHE A 1 84 ? 2.030 -1.302 10.559 1.00 90.81 84 PHE A O 1
ATOM 671 N N . HIS A 1 85 ? 0.332 0.014 9.895 1.00 87.50 85 HIS A N 1
ATOM 672 C CA . HIS A 1 85 ? 0.361 0.874 11.082 1.00 87.50 85 HIS A CA 1
ATOM 673 C C . HIS A 1 85 ? -0.899 0.808 11.944 1.00 87.50 85 HIS A C 1
ATOM 675 O O . HIS A 1 85 ? -0.904 1.367 13.039 1.00 87.50 85 HIS A O 1
ATOM 681 N N . SER A 1 86 ? -1.970 0.155 11.486 1.00 84.69 86 SER A N 1
ATOM 682 C CA . SER A 1 86 ? -3.140 -0.054 12.333 1.00 84.69 86 SER A CA 1
ATOM 683 C C . SER A 1 86 ? -2.783 -1.025 13.457 1.00 84.69 86 SER A C 1
ATOM 685 O O . SER A 1 86 ? -2.224 -2.090 13.170 1.00 84.69 86 SER A O 1
ATOM 687 N N . PRO A 1 87 ? -3.144 -0.714 14.715 1.00 78.38 87 PRO A N 1
ATOM 688 C CA . PRO A 1 87 ? -3.090 -1.699 15.781 1.00 78.38 87 PRO A CA 1
ATOM 689 C C . PRO A 1 87 ? -3.945 -2.893 15.356 1.00 78.38 87 PRO A C 1
ATOM 691 O O . PRO A 1 87 ? -5.100 -2.734 14.954 1.00 78.38 87 PRO A O 1
ATOM 694 N N . ARG A 1 88 ? -3.343 -4.080 15.357 1.00 68.81 88 ARG A N 1
ATOM 695 C CA . ARG A 1 88 ? -4.058 -5.333 15.132 1.00 68.81 88 ARG A CA 1
ATOM 696 C C . ARG A 1 88 ? -4.410 -5.892 16.499 1.00 68.81 88 ARG A C 1
ATOM 698 O O . ARG A 1 88 ? -3.531 -5.987 17.351 1.00 68.81 88 ARG A O 1
ATOM 705 N N . GLU A 1 89 ? -5.676 -6.234 16.702 1.00 67.75 89 GLU A N 1
ATOM 706 C CA . GLU A 1 89 ? -6.076 -7.033 17.857 1.00 67.75 89 GLU A CA 1
ATOM 707 C C . GLU A 1 89 ? -5.429 -8.411 17.709 1.00 67.75 89 GLU A C 1
ATOM 709 O O . GLU A 1 89 ? -5.790 -9.204 16.838 1.00 67.75 89 GLU A O 1
ATOM 714 N N . GLU A 1 90 ? -4.401 -8.666 18.512 1.00 64.19 90 GLU A N 1
ATOM 715 C CA . GLU A 1 90 ? -3.804 -9.986 18.636 1.00 64.19 90 GLU A CA 1
ATOM 716 C C . GLU A 1 90 ? -4.769 -10.851 19.451 1.00 64.19 90 GLU A C 1
ATOM 718 O O . GLU A 1 90 ? -4.788 -10.818 20.681 1.00 64.19 90 GLU A O 1
ATOM 723 N N . LEU A 1 91 ? -5.629 -11.595 18.755 1.00 62.97 91 LEU A N 1
ATOM 724 C CA . LEU A 1 91 ? -6.393 -12.674 19.369 1.00 62.97 91 LEU A CA 1
ATOM 725 C C . LEU A 1 91 ? -5.405 -13.781 19.747 1.00 62.97 91 LEU A C 1
ATOM 727 O O . LEU A 1 91 ? -5.056 -14.624 18.922 1.00 62.97 91 LEU A O 1
ATOM 731 N N . VAL A 1 92 ? -4.945 -13.766 20.997 1.00 61.31 92 VAL A N 1
ATOM 732 C CA . VAL A 1 92 ? -4.229 -14.893 21.599 1.00 61.31 92 VAL A CA 1
ATOM 733 C C . VAL A 1 92 ? -5.247 -16.014 21.801 1.00 61.31 92 VAL A C 1
ATOM 735 O O . VAL A 1 92 ? -5.903 -16.106 22.837 1.00 61.31 92 VAL A O 1
ATOM 738 N N . ILE A 1 93 ? -5.431 -16.844 20.777 1.00 65.00 93 ILE A N 1
ATOM 739 C CA . ILE A 1 93 ? -6.131 -18.119 20.918 1.00 65.00 93 ILE A CA 1
ATOM 740 C C . ILE A 1 93 ? -5.152 -19.032 21.656 1.00 65.00 93 ILE A C 1
ATOM 742 O O . ILE A 1 93 ? -4.181 -19.511 21.073 1.00 65.00 93 ILE A O 1
ATOM 746 N N . GLY A 1 94 ? -5.357 -19.198 22.963 1.00 62.34 94 GLY A N 1
ATOM 747 C CA . GLY A 1 94 ? -4.677 -20.232 23.732 1.00 62.34 94 GLY A CA 1
ATOM 748 C C . GLY A 1 94 ? -5.172 -21.586 23.244 1.00 62.34 94 GLY A C 1
ATOM 749 O O . GLY A 1 94 ? -6.237 -22.028 23.658 1.00 62.34 94 GLY A O 1
ATOM 750 N N . ASP A 1 95 ? -4.445 -22.193 22.314 1.00 58.50 95 ASP A N 1
ATOM 751 C CA . ASP A 1 95 ? -4.735 -23.545 21.853 1.00 58.50 95 ASP A CA 1
ATOM 752 C C . ASP A 1 95 ? -4.092 -24.514 22.856 1.00 58.50 95 ASP A C 1
ATOM 754 O O . ASP A 1 95 ? -2.880 -24.752 22.839 1.00 58.50 95 ASP A O 1
ATOM 758 N N . GLU A 1 96 ? -4.886 -25.017 23.805 1.00 61.62 96 GLU A N 1
ATOM 759 C CA . GLU A 1 96 ? -4.525 -26.249 24.504 1.00 61.62 96 GLU A CA 1
ATOM 760 C C . GLU A 1 96 ? -4.574 -27.369 23.464 1.00 61.62 96 GLU A C 1
ATOM 762 O O . GLU A 1 96 ? -5.640 -27.869 23.112 1.00 61.62 96 GLU A O 1
ATOM 767 N N . ASN A 1 97 ? -3.408 -27.748 22.938 1.00 57.09 97 ASN A N 1
ATOM 768 C CA . ASN A 1 97 ? -3.281 -28.897 22.049 1.00 57.09 97 ASN A CA 1
ATOM 769 C C . ASN A 1 97 ? -3.627 -30.179 22.818 1.00 57.09 97 ASN A C 1
ATOM 771 O O . ASN A 1 97 ? -2.750 -30.835 23.386 1.00 57.09 97 ASN A O 1
ATOM 775 N N . VAL A 1 98 ? -4.904 -30.555 22.820 1.00 61.09 98 VAL A N 1
ATOM 776 C CA . VAL A 1 98 ? -5.351 -31.873 23.270 1.00 61.09 98 VAL A CA 1
ATOM 777 C C . VAL A 1 98 ? -5.012 -32.865 22.159 1.00 61.09 98 VAL A C 1
ATOM 779 O O . VAL A 1 98 ? -5.754 -33.037 21.195 1.00 61.09 98 VAL A O 1
ATOM 782 N N . ILE A 1 99 ? -3.836 -33.486 22.255 1.00 63.91 99 ILE A N 1
ATOM 783 C CA . ILE A 1 99 ? -3.462 -34.598 21.379 1.00 63.91 99 ILE A CA 1
ATOM 784 C C . ILE A 1 99 ? -4.204 -35.832 21.893 1.00 63.91 99 ILE A C 1
ATOM 786 O O . ILE A 1 99 ? -3.784 -36.452 22.868 1.00 63.91 99 ILE A O 1
ATOM 790 N N . GLU A 1 100 ? -5.317 -36.186 21.254 1.00 63.06 100 GLU A N 1
ATOM 791 C CA . GLU A 1 100 ? -5.989 -37.455 21.525 1.00 63.06 100 GLU A CA 1
ATOM 792 C C . GLU A 1 100 ? -5.125 -38.594 20.958 1.00 63.06 100 GLU A C 1
ATOM 794 O O . GLU A 1 100 ? -4.959 -38.741 19.743 1.00 63.06 100 GLU A O 1
ATOM 799 N N . LEU A 1 101 ? -4.488 -39.360 21.848 1.00 68.94 101 LEU A N 1
ATOM 800 C CA . LEU A 1 101 ? -3.657 -40.499 21.472 1.00 68.94 101 LEU A CA 1
ATOM 801 C C . LEU A 1 101 ? -4.553 -41.579 20.850 1.00 68.94 101 LEU A C 1
ATOM 803 O O . LEU A 1 101 ? -5.430 -42.128 21.517 1.00 68.94 101 LEU A O 1
ATOM 807 N N . VAL A 1 102 ? -4.328 -41.890 19.569 1.00 61.12 102 VAL A N 1
ATOM 808 C CA . VAL A 1 102 ? -5.040 -42.971 18.874 1.00 61.12 102 VAL A CA 1
ATOM 809 C C . VAL A 1 102 ? -4.815 -44.269 19.645 1.00 61.12 102 VAL A C 1
ATOM 811 O O . VAL A 1 102 ? -3.678 -44.728 19.773 1.00 61.12 102 VAL A O 1
ATOM 814 N N . LYS A 1 103 ? -5.901 -44.852 20.162 1.00 64.06 103 LYS A N 1
ATOM 815 C CA . LYS A 1 103 ? -5.861 -46.135 20.871 1.00 64.06 103 LYS A CA 1
ATOM 816 C C . LYS A 1 103 ? -5.252 -47.205 19.963 1.00 64.06 103 LYS A C 1
ATOM 818 O O . LYS A 1 103 ? -5.499 -47.224 18.756 1.00 64.06 103 LYS A O 1
ATOM 823 N N . SER A 1 104 ? -4.439 -48.079 20.550 1.00 60.41 104 SER A N 1
ATOM 824 C CA . SER A 1 104 ? -3.711 -49.160 19.881 1.00 60.41 104 SER A CA 1
ATOM 825 C C . SER A 1 104 ? -4.597 -49.933 18.894 1.00 60.41 104 SER A C 1
ATOM 827 O O . SER A 1 104 ? -5.767 -50.200 19.184 1.00 60.41 104 SER A O 1
ATOM 829 N N . ALA A 1 105 ? -4.023 -50.350 17.758 1.00 59.28 105 ALA A N 1
ATOM 830 C CA . ALA A 1 105 ? -4.717 -51.051 16.665 1.00 59.28 105 ALA A CA 1
ATOM 831 C C . ALA A 1 105 ? -5.403 -52.376 17.070 1.00 59.28 105 ALA A C 1
ATOM 833 O O . ALA A 1 105 ? -6.158 -52.947 16.284 1.00 59.28 105 ALA A O 1
ATOM 834 N N . ASP A 1 106 ? -5.148 -52.855 18.288 1.00 61.59 106 ASP A N 1
ATOM 835 C CA . ASP A 1 106 ? -5.782 -54.029 18.891 1.00 61.59 106 ASP A CA 1
ATOM 836 C C . ASP A 1 106 ? -7.215 -53.754 19.382 1.00 61.59 106 ASP A C 1
ATOM 838 O O . ASP A 1 106 ? -7.975 -54.687 19.648 1.00 61.59 106 ASP A O 1
ATOM 842 N N . THR A 1 107 ? -7.615 -52.482 19.469 1.00 62.47 107 THR A N 1
ATOM 843 C CA . THR A 1 107 ? -8.996 -52.083 19.754 1.00 62.47 107 THR A CA 1
ATOM 844 C C . THR A 1 107 ? -9.708 -51.697 18.464 1.00 62.47 107 THR A C 1
ATOM 846 O O . THR A 1 107 ? -9.164 -50.998 17.612 1.00 62.47 107 THR A O 1
ATOM 849 N N . SER A 1 108 ? -10.942 -52.177 18.293 1.00 62.75 108 SER A N 1
ATOM 850 C CA . SER A 1 108 ? -11.809 -51.757 17.190 1.00 62.75 108 SER A CA 1
ATOM 851 C C . SER A 1 108 ? -12.192 -50.295 17.412 1.00 62.75 108 SER A C 1
ATOM 853 O O . SER A 1 108 ? -13.177 -50.022 18.091 1.00 62.75 108 SER A O 1
ATOM 855 N N . PHE A 1 109 ? -11.361 -49.373 16.928 1.00 66.94 109 PHE A N 1
ATOM 856 C CA . PHE A 1 109 ? -11.621 -47.940 16.965 1.00 66.94 109 PHE A CA 1
ATOM 857 C C . PHE A 1 109 ? -12.094 -47.453 15.582 1.00 66.94 109 PHE A C 1
ATOM 859 O O . PHE A 1 109 ? -11.460 -47.801 14.579 1.00 66.94 109 PHE A O 1
ATOM 866 N N . PRO A 1 110 ? -13.171 -46.652 15.500 1.00 69.38 110 PRO A N 1
ATOM 867 C CA . PRO A 1 110 ? -14.086 -46.298 16.590 1.00 69.38 110 PRO A CA 1
ATOM 868 C C . PRO A 1 110 ? -14.885 -47.519 17.069 1.00 69.38 110 PRO A C 1
ATOM 870 O O . PRO A 1 110 ? -15.072 -48.493 16.329 1.00 69.38 110 PRO A O 1
ATOM 873 N N . ALA A 1 111 ? -15.366 -47.471 18.309 1.00 73.62 111 ALA A N 1
ATOM 874 C CA . ALA A 1 111 ? -16.195 -48.540 18.842 1.00 73.62 111 ALA A CA 1
ATOM 875 C C . ALA A 1 111 ? -17.519 -48.644 18.048 1.00 73.62 111 ALA A C 1
ATOM 877 O O . ALA A 1 111 ? -17.986 -47.663 17.458 1.00 73.62 111 ALA A O 1
ATOM 878 N N . PRO A 1 112 ? -18.155 -49.831 17.978 1.00 83.12 112 PRO A N 1
ATOM 879 C CA . PRO A 1 112 ? -19.332 -50.025 17.137 1.00 83.12 112 PRO A CA 1
ATOM 880 C C . PRO A 1 112 ? -20.446 -49.014 17.433 1.00 83.12 112 PRO A C 1
ATOM 882 O O . PRO A 1 112 ? -20.972 -48.988 18.539 1.00 83.12 112 PRO A O 1
ATOM 885 N N . LEU A 1 113 ? -20.856 -48.246 16.416 1.00 83.75 113 LEU A N 1
ATOM 886 C CA . LEU A 1 113 ? -21.910 -47.219 16.485 1.00 83.75 113 LEU A CA 1
ATOM 887 C C . LEU A 1 113 ? -21.582 -45.977 17.341 1.00 83.75 113 LEU A C 1
ATOM 889 O O . LEU A 1 113 ? -22.483 -45.169 17.563 1.00 83.75 113 LEU A O 1
ATOM 893 N N . GLU A 1 114 ? -20.327 -45.785 17.757 1.00 83.31 114 GLU A N 1
ATOM 894 C CA . GLU A 1 114 ? -19.875 -44.604 18.514 1.00 83.31 114 GLU A CA 1
ATOM 895 C C . GLU A 1 114 ? -20.099 -43.296 17.735 1.00 83.31 114 GLU A C 1
ATOM 897 O O . GLU A 1 114 ? -20.714 -42.367 18.247 1.00 83.31 114 GLU A O 1
ATOM 902 N N . GLU A 1 115 ? -19.708 -43.250 16.459 1.00 83.38 115 GLU A N 1
ATOM 903 C CA . GLU A 1 115 ? -19.888 -42.065 15.600 1.00 83.38 115 GLU A CA 1
ATOM 904 C C . GLU A 1 115 ? -21.338 -41.873 15.108 1.00 83.38 115 GLU A C 1
ATOM 906 O O . GLU A 1 115 ? -21.698 -40.820 14.582 1.00 83.38 115 GLU A O 1
ATOM 911 N N . GLY A 1 116 ? -22.177 -42.908 15.225 1.00 85.31 116 GLY A N 1
ATOM 912 C CA . GLY A 1 116 ? -23.509 -42.958 14.614 1.00 85.31 116 GLY A CA 1
ATOM 913 C C . GLY A 1 116 ? -24.672 -42.681 15.567 1.00 85.31 116 GLY A C 1
ATOM 914 O O . GLY A 1 116 ? -25.815 -42.601 15.111 1.00 85.31 116 GLY A O 1
ATOM 915 N N . LEU A 1 117 ? -24.419 -42.570 16.875 1.00 89.06 117 LEU A N 1
ATOM 916 C CA . LEU A 1 117 ? -25.442 -42.433 17.914 1.00 89.06 117 LEU A CA 1
ATOM 917 C C . LEU A 1 117 ? -25.094 -41.315 18.901 1.00 89.06 117 LEU A C 1
ATOM 919 O O . LEU A 1 117 ? -23.935 -41.015 19.155 1.00 89.06 117 LEU A O 1
ATOM 923 N N . SER A 1 118 ? -26.119 -40.712 19.509 1.00 87.62 118 SER A N 1
ATOM 924 C CA . SER A 1 118 ? -25.896 -39.778 20.616 1.00 87.62 118 SER A CA 1
ATOM 925 C C . SER A 1 118 ? -25.367 -40.524 21.847 1.00 87.62 118 SER A C 1
ATOM 927 O O . SER A 1 118 ? -25.818 -41.635 22.143 1.00 87.62 118 SER A O 1
ATOM 929 N N . TYR A 1 119 ? -24.442 -39.898 22.583 1.00 82.50 119 TYR A N 1
ATOM 930 C CA . TYR A 1 119 ? -23.724 -40.498 23.714 1.00 82.50 119 TYR A CA 1
ATOM 931 C C . TYR A 1 119 ? -24.646 -41.110 24.780 1.00 82.50 119 TYR A C 1
ATOM 933 O O . TYR A 1 119 ? -24.363 -42.177 25.327 1.00 82.50 119 TYR A O 1
ATOM 941 N N . ASN A 1 120 ? -25.783 -40.469 25.056 1.00 87.31 120 ASN A N 1
ATOM 942 C CA . ASN A 1 120 ? -26.766 -40.948 26.030 1.00 87.31 120 ASN A CA 1
ATOM 943 C C . ASN A 1 120 ? -27.415 -42.285 25.623 1.00 87.31 120 ASN A C 1
ATOM 945 O O . ASN A 1 120 ? -27.655 -43.137 26.471 1.00 87.31 120 ASN A O 1
ATOM 949 N N . ILE A 1 121 ? -27.683 -42.480 24.332 1.00 90.88 121 ILE A N 1
ATOM 950 C CA . ILE A 1 121 ? -28.227 -43.727 23.789 1.00 90.88 121 ILE A CA 1
ATOM 951 C C . ILE A 1 121 ? -27.104 -44.761 23.726 1.00 90.88 121 ILE A C 1
ATOM 953 O O . ILE A 1 121 ? -27.264 -45.869 24.230 1.00 90.88 121 ILE A O 1
ATOM 957 N N . TYR A 1 122 ? -25.952 -44.380 23.179 1.00 89.88 122 TYR A N 1
ATOM 958 C CA . TYR A 1 122 ? -24.788 -45.249 23.032 1.00 89.88 122 TYR A CA 1
ATOM 959 C C . TYR A 1 122 ? -24.364 -45.897 24.363 1.00 89.88 122 TYR A C 1
ATOM 961 O O . TYR A 1 122 ? -24.323 -47.122 24.469 1.00 89.88 122 TYR A O 1
ATOM 969 N N . SER A 1 123 ? -24.162 -45.091 25.410 1.00 84.31 123 SER A N 1
ATOM 970 C CA . SER A 1 123 ? -23.729 -45.557 26.739 1.00 84.31 123 SER A CA 1
ATOM 971 C C . SER A 1 123 ? -24.719 -46.502 27.429 1.00 84.31 123 SER A C 1
ATOM 973 O O . SER A 1 123 ? -24.305 -47.364 28.198 1.00 84.31 123 SER A O 1
ATOM 975 N N . SER A 1 124 ? -26.019 -46.381 27.145 1.00 87.50 124 SER A N 1
ATOM 976 C CA . SER A 1 124 ? -27.045 -47.238 27.756 1.00 87.50 124 SER A CA 1
ATOM 977 C C . SER A 1 124 ? -27.109 -48.656 27.175 1.00 87.50 124 SER A C 1
ATOM 979 O O . SER A 1 124 ? -27.596 -49.564 27.849 1.00 87.50 124 SER A O 1
ATOM 981 N N . PHE A 1 125 ? -26.624 -48.856 25.943 1.00 87.06 125 PHE A N 1
ATOM 982 C CA . PHE A 1 125 ? -26.751 -50.127 25.216 1.00 87.06 125 PHE A CA 1
ATOM 983 C C . PHE A 1 125 ? -25.418 -50.774 24.841 1.00 87.06 125 PHE A C 1
ATOM 985 O O . PHE A 1 125 ? -25.405 -51.965 24.522 1.00 87.06 125 PHE A O 1
ATOM 992 N N . ILE A 1 126 ? -24.310 -50.029 24.853 1.00 86.00 126 ILE A N 1
ATOM 993 C CA . ILE A 1 126 ? -22.997 -50.603 24.573 1.00 86.00 126 ILE A CA 1
ATOM 994 C C . ILE A 1 126 ? -22.629 -51.606 25.673 1.00 86.00 126 ILE A C 1
ATOM 996 O O . ILE A 1 126 ? -22.758 -51.337 26.868 1.00 86.00 126 ILE A O 1
ATOM 1000 N N . ALA A 1 127 ? -22.195 -52.800 25.275 1.00 80.56 127 ALA A N 1
ATOM 1001 C CA . ALA A 1 127 ? -21.708 -53.784 26.228 1.00 80.56 127 ALA A CA 1
ATOM 1002 C C . ALA A 1 127 ? -20.363 -53.308 26.788 1.00 80.56 127 ALA A C 1
ATOM 1004 O O . ALA A 1 127 ? -19.443 -53.019 26.021 1.00 80.56 127 ALA A O 1
ATOM 1005 N N . MET A 1 128 ? -20.237 -53.248 28.115 1.00 66.69 128 MET A N 1
ATOM 1006 C CA . MET A 1 128 ? -18.953 -52.947 28.743 1.00 66.69 128 MET A CA 1
ATOM 1007 C C . MET A 1 128 ? -17.961 -54.075 28.407 1.00 66.69 128 MET A C 1
ATOM 1009 O O . MET A 1 128 ? -18.297 -55.244 28.636 1.00 66.69 128 MET A O 1
ATOM 1013 N N . PRO A 1 129 ? -16.772 -53.773 27.850 1.00 59.88 129 PRO A N 1
ATOM 1014 C CA . PRO A 1 129 ? -15.773 -54.796 27.576 1.00 59.88 129 PRO A CA 1
ATOM 1015 C C . PRO A 1 129 ? -15.418 -55.563 28.861 1.00 59.88 129 PRO A C 1
ATOM 1017 O O . PRO A 1 129 ? -15.377 -54.960 29.938 1.00 59.88 129 PRO A O 1
ATOM 1020 N N . PRO A 1 130 ? -15.159 -56.881 28.788 1.00 54.09 130 PRO A N 1
ATOM 1021 C CA . PRO A 1 130 ? -14.630 -57.617 29.929 1.00 54.09 130 PRO A CA 1
ATOM 1022 C C . PRO A 1 130 ? -13.282 -57.006 30.307 1.00 54.09 130 PRO A C 1
ATOM 1024 O O . PRO A 1 130 ? -12.437 -56.875 29.430 1.00 54.09 130 PRO A O 1
ATOM 1027 N N . ALA A 1 131 ? -13.143 -56.616 31.580 1.00 50.94 131 ALA A N 1
ATOM 1028 C CA . ALA A 1 131 ? -12.019 -55.903 32.193 1.00 50.94 131 ALA A CA 1
ATOM 1029 C C . ALA A 1 131 ? -10.673 -56.085 31.465 1.00 50.94 131 ALA A C 1
ATOM 1031 O O . ALA A 1 131 ? -9.860 -56.928 31.834 1.00 50.94 131 ALA A O 1
ATOM 1032 N N . ALA A 1 132 ? -10.454 -55.278 30.433 1.00 44.06 132 ALA A N 1
ATOM 1033 C CA . ALA A 1 132 ? -9.140 -54.951 29.931 1.00 44.06 132 ALA A CA 1
ATOM 1034 C C . ALA A 1 132 ? -8.832 -53.609 30.581 1.00 44.06 132 ALA A C 1
ATOM 1036 O O . ALA A 1 132 ? -9.490 -52.613 30.287 1.00 44.06 132 ALA A O 1
ATOM 1037 N N . GLU A 1 133 ? -7.977 -53.702 31.596 1.00 40.44 133 GLU A N 1
ATOM 1038 C CA . GLU A 1 133 ? -7.164 -52.656 32.210 1.00 40.44 133 GLU A CA 1
ATOM 1039 C C . GLU A 1 133 ? -7.532 -51.241 31.746 1.00 40.44 133 GLU A C 1
ATOM 1041 O O . GLU A 1 133 ? -7.129 -50.771 30.685 1.00 40.44 133 GLU A O 1
ATOM 1046 N N . LEU A 1 134 ? -8.317 -50.549 32.578 1.00 43.19 134 LEU A N 1
ATOM 1047 C CA . LEU A 1 134 ? -8.228 -49.099 32.627 1.00 43.19 134 LEU A CA 1
ATOM 1048 C C . LEU A 1 134 ? -6.783 -48.808 33.035 1.00 43.19 134 LEU A C 1
ATOM 1050 O O . LEU A 1 134 ? -6.444 -48.952 34.208 1.00 43.19 134 LEU A O 1
ATOM 1054 N N . GLU A 1 135 ? -5.929 -48.475 32.071 1.00 38.97 135 GLU A N 1
ATOM 1055 C CA . GLU A 1 135 ? -4.641 -47.847 32.343 1.00 38.97 135 GLU A CA 1
ATOM 1056 C C . GLU A 1 135 ? -4.934 -46.486 32.988 1.00 38.97 135 GLU A C 1
ATOM 1058 O O . GLU A 1 135 ? -5.055 -45.450 32.340 1.00 38.97 135 GLU A O 1
ATOM 1063 N N . THR A 1 136 ? -5.142 -46.501 34.301 1.00 39.81 136 THR A N 1
ATOM 1064 C CA . THR A 1 136 ? -4.870 -45.355 35.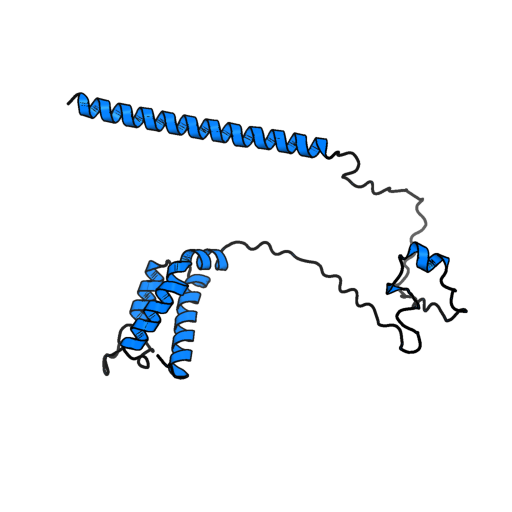153 1.00 39.81 136 THR A CA 1
ATOM 1065 C C . THR A 1 136 ? -3.355 -45.234 35.212 1.00 39.81 136 THR A C 1
ATOM 1067 O O . THR A 1 136 ? -2.721 -45.892 36.036 1.00 39.81 136 THR A O 1
ATOM 1070 N N . GLU A 1 137 ? -2.756 -44.445 34.321 1.00 34.94 137 GLU A N 1
ATOM 1071 C CA . GLU A 1 137 ? -1.400 -43.965 34.571 1.00 34.94 137 GLU A CA 1
ATOM 1072 C C . GLU A 1 137 ? -1.468 -42.971 35.737 1.00 34.94 137 GLU A C 1
ATOM 1074 O O . GLU A 1 137 ? -1.973 -41.853 35.625 1.00 34.94 137 GLU A O 1
ATOM 1079 N N . GLU A 1 138 ? -1.016 -43.445 36.897 1.00 37.41 138 GLU A N 1
ATOM 1080 C CA . GLU A 1 138 ? -0.675 -42.640 38.061 1.00 37.41 138 GLU A CA 1
ATOM 1081 C C . GLU A 1 138 ? 0.369 -41.592 37.645 1.00 37.41 138 GLU A C 1
ATOM 1083 O O . GLU A 1 138 ? 1.503 -41.929 37.306 1.00 37.41 138 GLU A O 1
ATOM 1088 N N . ILE A 1 139 ? 0.000 -40.309 37.671 1.00 31.05 139 ILE A N 1
ATOM 1089 C CA . ILE A 1 139 ? 0.978 -39.220 37.604 1.00 31.05 139 ILE A CA 1
ATOM 1090 C C . ILE A 1 139 ? 1.395 -38.910 39.040 1.00 31.05 139 ILE A C 1
ATOM 1092 O O . ILE A 1 139 ? 0.679 -38.253 39.795 1.00 31.05 139 ILE A O 1
ATOM 1096 N N . ASP A 1 140 ? 2.562 -39.431 39.397 1.00 36.53 140 ASP A N 1
ATOM 1097 C CA . ASP A 1 140 ? 3.269 -39.216 40.655 1.00 36.53 140 ASP A CA 1
ATOM 1098 C C . ASP A 1 140 ? 3.701 -37.733 40.749 1.00 36.53 140 ASP A C 1
ATOM 1100 O O . ASP A 1 140 ? 4.598 -37.282 40.031 1.00 36.53 140 ASP A O 1
ATOM 1104 N N . GLN A 1 141 ? 3.040 -36.938 41.598 1.00 32.44 141 GLN A N 1
ATOM 1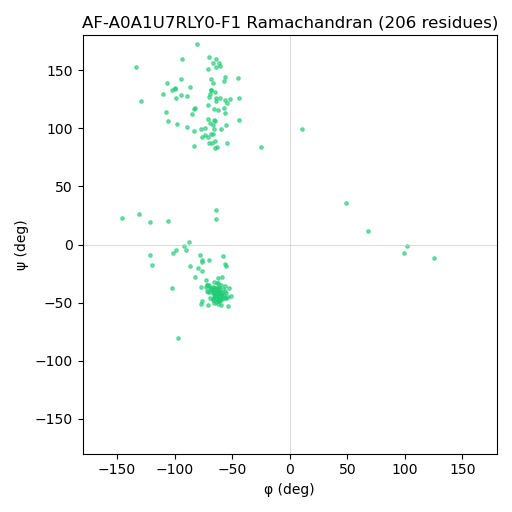105 C CA . GLN A 1 141 ? 3.508 -35.606 42.000 1.00 32.44 141 GLN A CA 1
ATOM 1106 C C . GLN A 1 141 ? 3.499 -35.485 43.526 1.00 32.44 141 GLN A C 1
ATOM 1108 O O . GLN A 1 141 ? 2.489 -35.705 44.191 1.00 32.44 141 GLN A O 1
ATOM 1113 N N . GLU A 1 142 ? 4.681 -35.158 44.050 1.00 32.56 142 GLU A N 1
ATOM 1114 C CA . GLU A 1 142 ? 5.072 -35.114 45.458 1.00 32.56 142 GLU A CA 1
ATOM 1115 C C . GLU A 1 142 ? 4.045 -34.467 46.398 1.00 32.56 142 GLU A C 1
ATOM 1117 O O . GLU A 1 142 ? 3.635 -33.315 46.256 1.00 32.56 142 GLU A O 1
ATOM 1122 N N . TYR A 1 143 ? 3.706 -35.235 47.430 1.00 27.09 143 TYR A N 1
ATOM 1123 C CA . TYR A 1 143 ? 2.798 -34.897 48.515 1.00 27.09 143 TYR A CA 1
ATOM 1124 C C . TYR A 1 143 ? 3.529 -34.091 49.605 1.00 27.09 143 TYR A C 1
ATOM 1126 O O . TYR A 1 143 ? 4.412 -34.619 50.284 1.00 27.09 143 TYR A O 1
ATOM 1134 N N . TYR A 1 144 ? 3.122 -32.842 49.841 1.00 31.42 144 TYR A N 1
ATOM 1135 C CA . TYR A 1 144 ? 3.311 -32.182 51.139 1.00 31.42 144 TYR A CA 1
ATOM 1136 C C . TYR A 1 144 ? 1.992 -32.279 51.925 1.00 31.42 144 TYR A C 1
ATOM 1138 O O . TYR A 1 144 ? 0.956 -31.890 51.389 1.00 31.42 144 TYR A O 1
ATOM 1146 N N . PRO A 1 145 ? 1.983 -32.792 53.171 1.00 38.12 145 PRO A N 1
ATOM 1147 C CA . PRO A 1 145 ? 0.758 -32.895 53.950 1.00 38.12 145 PRO A CA 1
ATOM 1148 C C . PRO A 1 145 ? 0.440 -31.554 54.618 1.00 38.12 145 PRO A C 1
ATOM 1150 O O . PRO A 1 145 ? 1.188 -31.107 55.488 1.00 38.12 145 PRO A O 1
ATOM 1153 N N . GLU A 1 146 ? -0.697 -30.957 54.269 1.00 31.78 146 GLU A N 1
ATOM 1154 C CA . GLU A 1 146 ? -1.369 -29.968 55.113 1.00 31.78 146 GLU A CA 1
ATOM 1155 C C . GLU A 1 146 ? -2.662 -30.594 55.664 1.00 31.78 146 GLU A C 1
ATOM 1157 O O . GLU A 1 146 ? -3.419 -31.247 54.945 1.00 31.78 146 GLU A O 1
ATOM 1162 N N . GLU A 1 147 ? -2.844 -30.489 56.981 1.00 35.03 147 GLU A N 1
ATOM 1163 C CA . GLU A 1 147 ? -3.965 -31.050 57.745 1.00 35.03 147 GLU A CA 1
ATOM 1164 C C . GLU A 1 147 ? -5.335 -30.478 57.317 1.00 35.03 147 GLU A C 1
ATOM 1166 O O . GLU A 1 147 ? -5.415 -29.371 56.782 1.00 35.03 147 GLU A O 1
ATOM 1171 N N . PRO A 1 148 ? -6.440 -31.212 57.562 1.00 37.59 148 PRO A N 1
ATOM 1172 C CA . PRO A 1 148 ? -7.732 -30.951 56.938 1.00 37.59 148 PRO A CA 1
ATOM 1173 C C . PRO A 1 148 ? -8.390 -29.673 57.477 1.00 37.59 148 PRO A C 1
ATOM 1175 O O . PRO A 1 148 ? -8.708 -29.565 58.663 1.00 37.59 148 PRO A O 1
ATOM 1178 N N . GLN A 1 149 ? -8.647 -28.718 56.583 1.00 31.17 149 GLN A N 1
ATOM 1179 C CA . GLN A 1 149 ? -9.576 -27.608 56.808 1.00 31.17 149 GLN A CA 1
ATOM 1180 C C . GLN A 1 149 ? -10.963 -27.982 56.251 1.00 31.17 149 GLN A C 1
ATOM 1182 O O . GLN A 1 149 ? -11.043 -28.688 55.244 1.00 31.17 149 GLN A O 1
ATOM 1187 N N . PRO A 1 150 ? -12.051 -27.578 56.928 1.00 37.12 150 PRO A N 1
ATOM 1188 C CA . PRO A 1 150 ? -13.393 -28.076 56.661 1.00 37.12 150 PRO A CA 1
ATOM 1189 C C . PRO A 1 150 ? -13.937 -27.563 55.326 1.00 37.12 150 PRO A C 1
ATOM 1191 O O . PRO A 1 150 ? -13.597 -26.475 54.871 1.00 37.12 150 PRO A O 1
ATOM 1194 N N . GLU A 1 151 ? -14.811 -28.376 54.742 1.00 44.56 151 GLU A N 1
ATOM 1195 C CA . GLU A 1 151 ? -15.637 -28.092 53.573 1.00 44.56 151 GLU A CA 1
ATOM 1196 C C . GLU A 1 151 ? -16.266 -26.688 53.654 1.00 44.56 151 GLU A C 1
ATOM 1198 O O . GLU A 1 151 ? -17.210 -26.461 54.409 1.00 44.56 151 GLU A O 1
ATOM 1203 N N . GLU A 1 152 ? -15.775 -25.748 52.847 1.00 39.19 152 GLU A N 1
ATOM 1204 C CA . GLU A 1 152 ? -16.580 -24.612 52.407 1.00 39.19 152 GLU A CA 1
ATOM 1205 C C . GLU A 1 152 ? -16.952 -24.839 50.941 1.00 39.19 152 GLU A C 1
ATOM 1207 O O . GLU A 1 152 ? -16.132 -24.719 50.027 1.00 39.19 152 GLU A O 1
ATOM 1212 N N . GLU A 1 153 ? -18.223 -25.187 50.728 1.00 45.31 153 GLU A N 1
ATOM 1213 C CA . GLU A 1 153 ? -18.916 -25.081 49.448 1.00 45.31 153 GLU A CA 1
ATOM 1214 C C . GLU A 1 153 ? -18.800 -23.642 48.919 1.00 45.31 153 GLU A C 1
ATOM 1216 O O . GLU A 1 153 ? -19.678 -22.805 49.128 1.00 45.31 153 GLU A O 1
ATOM 1221 N N . SER A 1 154 ? -17.733 -23.327 48.186 1.00 44.41 154 SER A N 1
ATOM 1222 C CA . SER A 1 154 ? -17.750 -22.161 47.305 1.00 44.41 154 SER A CA 1
ATOM 1223 C C . SER A 1 154 ? -18.408 -22.567 45.988 1.00 44.41 154 SER A C 1
ATOM 1225 O O . SER A 1 154 ? -17.774 -22.955 45.007 1.00 44.41 154 SER A O 1
ATOM 1227 N N . LEU A 1 155 ? -19.740 -22.502 45.977 1.00 53.53 155 LEU A N 1
ATOM 1228 C CA . LEU A 1 155 ? -20.508 -22.424 44.742 1.00 53.53 155 LEU A CA 1
ATOM 1229 C C . LEU A 1 155 ? -19.972 -21.216 43.958 1.00 53.53 155 LEU A C 1
ATOM 1231 O O . LEU A 1 155 ? -20.280 -20.072 44.289 1.00 53.53 155 LEU A O 1
ATOM 1235 N N . LYS A 1 156 ? -19.149 -21.449 42.928 1.00 60.31 156 LYS A N 1
ATOM 1236 C CA . LYS A 1 156 ? -18.868 -20.446 41.891 1.00 60.31 156 LYS A CA 1
ATOM 1237 C C . LYS A 1 156 ? -20.177 -20.198 41.145 1.00 60.31 156 LYS A C 1
ATOM 1239 O O . LYS A 1 156 ? -20.456 -20.823 40.127 1.00 60.31 156 LYS A O 1
ATOM 1244 N N . VAL A 1 157 ? -21.012 -19.333 41.708 1.00 61.81 157 VAL A N 1
ATOM 1245 C CA . VAL A 1 157 ? -22.197 -18.816 41.034 1.00 61.81 157 VAL A CA 1
ATOM 1246 C C . VAL A 1 157 ? -21.687 -18.022 39.835 1.00 61.81 157 VAL A C 1
ATOM 1248 O O . VAL A 1 157 ? -20.844 -17.138 39.999 1.00 61.81 157 VAL A O 1
ATOM 1251 N N . ASP A 1 158 ? -22.135 -18.379 38.632 1.00 72.81 158 ASP A N 1
ATOM 1252 C CA . ASP A 1 158 ? -21.810 -17.641 37.413 1.00 72.81 158 ASP A CA 1
ATOM 1253 C C . ASP A 1 158 ? -22.150 -16.149 37.641 1.00 72.81 158 ASP A C 1
ATOM 1255 O O . ASP A 1 158 ? -23.282 -15.853 38.037 1.00 72.81 158 ASP A O 1
ATOM 1259 N N . PRO A 1 159 ? -21.212 -15.199 37.453 1.00 73.25 159 PRO A N 1
ATOM 1260 C CA . PRO A 1 159 ? -21.449 -13.766 37.664 1.00 73.25 159 PRO A CA 1
ATOM 1261 C C . PRO A 1 159 ? -22.612 -13.192 36.844 1.00 73.25 159 PRO A C 1
ATOM 1263 O O . PRO A 1 159 ? -23.092 -12.097 37.138 1.00 73.25 159 PRO A O 1
ATOM 1266 N N . LEU A 1 160 ? -23.051 -13.914 35.809 1.00 71.06 160 LEU A N 1
ATOM 1267 C CA . LEU A 1 160 ? -24.184 -13.559 34.959 1.00 71.06 160 LEU A CA 1
ATOM 1268 C C . LEU A 1 160 ? -25.522 -14.123 35.467 1.00 71.06 160 LEU A C 1
ATOM 1270 O O . LEU A 1 160 ? -26.578 -13.788 34.925 1.00 71.06 160 LEU A O 1
ATOM 1274 N N . THR A 1 161 ? -25.506 -14.932 36.531 1.00 74.44 161 THR A N 1
ATOM 1275 C CA . THR A 1 161 ? -26.712 -15.495 37.149 1.00 74.44 161 THR A CA 1
ATOM 1276 C C . THR A 1 161 ? -27.537 -14.369 37.771 1.00 74.44 161 THR A C 1
ATOM 1278 O O . THR A 1 161 ? -27.215 -13.861 38.842 1.00 74.44 161 THR A O 1
ATOM 1281 N N . GLY A 1 162 ? -28.615 -13.969 37.096 1.00 77.25 162 GLY A N 1
ATOM 1282 C CA . GLY A 1 162 ? -29.528 -12.917 37.559 1.00 77.25 162 GLY A CA 1
ATOM 1283 C C . GLY A 1 162 ? -29.736 -11.777 36.567 1.00 77.25 162 GLY A C 1
ATOM 1284 O O . GLY A 1 162 ? -30.677 -11.009 36.748 1.00 77.25 162 GLY A O 1
ATOM 1285 N N . PHE A 1 163 ? -28.927 -11.694 35.507 1.00 81.69 163 PHE A N 1
ATOM 1286 C CA . PHE A 1 163 ? -29.184 -10.767 34.408 1.00 81.69 163 PHE A CA 1
ATOM 1287 C C . PHE A 1 163 ? -30.055 -11.423 33.347 1.00 81.69 163 PHE A C 1
ATOM 1289 O O . PHE A 1 163 ? -29.760 -12.507 32.841 1.00 81.69 163 PHE A O 1
ATOM 1296 N N . THR A 1 164 ? -31.139 -10.744 33.000 1.00 88.94 164 THR A N 1
ATOM 1297 C CA . THR A 1 164 ? -32.029 -11.152 31.919 1.00 88.94 164 THR A CA 1
ATOM 1298 C C . THR A 1 164 ? -31.630 -10.470 30.613 1.00 88.94 164 THR A C 1
ATOM 1300 O O . THR A 1 164 ? -30.967 -9.430 30.586 1.00 88.94 164 THR A O 1
ATOM 1303 N N . THR A 1 165 ? -32.056 -11.042 29.490 1.00 86.38 165 THR A N 1
ATOM 1304 C CA . THR A 1 165 ? -31.878 -10.434 28.163 1.00 86.38 165 THR A CA 1
ATOM 1305 C C . THR A 1 165 ? -32.525 -9.050 28.056 1.00 86.38 165 THR A C 1
ATOM 1307 O O . THR A 1 165 ? -32.060 -8.189 27.307 1.00 86.38 165 THR A O 1
ATOM 1310 N N . GLU A 1 166 ? -33.577 -8.816 28.835 1.00 91.19 166 GLU A N 1
ATOM 1311 C CA . GLU A 1 166 ? -34.293 -7.554 28.955 1.00 91.19 166 GLU A CA 1
ATOM 1312 C C . GLU A 1 166 ? -33.435 -6.471 29.615 1.00 91.19 166 GLU A C 1
ATOM 1314 O O . GLU A 1 166 ? -33.450 -5.332 29.143 1.00 91.19 166 GLU A O 1
ATOM 1319 N N . ASP A 1 167 ? -32.639 -6.820 30.631 1.00 90.62 167 ASP A N 1
ATOM 1320 C CA . ASP A 1 167 ? -31.749 -5.877 31.320 1.00 90.62 167 ASP A CA 1
ATOM 1321 C C . ASP A 1 167 ? -30.691 -5.332 30.356 1.00 90.62 167 ASP A C 1
ATOM 1323 O O . ASP A 1 167 ? -30.509 -4.118 30.227 1.00 90.62 167 ASP A O 1
ATOM 1327 N N . VAL A 1 168 ? -30.061 -6.225 29.585 1.00 90.69 168 VAL A N 1
ATOM 1328 C CA . VAL A 1 168 ? -29.070 -5.855 28.563 1.00 90.69 168 VAL A CA 1
ATOM 1329 C C . VAL A 1 168 ? -29.707 -4.989 27.476 1.00 90.69 168 VAL A C 1
ATOM 1331 O O . VAL A 1 168 ? -29.152 -3.959 27.087 1.00 90.69 168 VAL A O 1
ATOM 1334 N N . LYS A 1 169 ? -30.900 -5.364 27.002 1.00 93.25 169 LYS A N 1
ATOM 1335 C CA . LYS A 1 169 ? -31.631 -4.610 25.976 1.00 93.25 169 LYS A CA 1
ATOM 1336 C C . LYS A 1 169 ? -32.029 -3.214 26.461 1.00 93.25 169 LYS A C 1
ATOM 1338 O O . LYS A 1 169 ? -31.976 -2.267 25.678 1.00 93.25 169 LYS A O 1
ATOM 1343 N N . SER A 1 170 ? -32.405 -3.082 27.732 1.00 95.00 170 SER A N 1
ATOM 1344 C CA . SER A 1 170 ? -32.752 -1.802 28.349 1.00 95.00 170 SER A CA 1
ATOM 1345 C C . SER A 1 170 ? -31.541 -0.875 28.422 1.00 95.00 170 SER A C 1
ATOM 1347 O O . SER A 1 170 ? -31.606 0.257 27.941 1.00 95.00 170 SER A O 1
ATOM 1349 N N . VAL A 1 171 ? -30.414 -1.370 28.947 1.00 94.44 171 VAL A N 1
ATOM 1350 C CA . VAL A 1 171 ? -29.167 -0.594 29.051 1.00 94.44 171 VAL A CA 1
ATOM 1351 C C . VAL A 1 171 ? -28.677 -0.168 27.667 1.00 94.44 171 VAL A C 1
ATOM 1353 O O . VAL A 1 171 ? -28.372 1.005 27.448 1.00 94.44 171 VAL A O 1
ATOM 1356 N N . LEU A 1 172 ? -28.675 -1.086 26.697 1.00 94.12 172 LEU A N 1
ATOM 1357 C CA . LEU A 1 172 ? -28.269 -0.780 25.327 1.00 94.12 172 LEU A CA 1
ATOM 1358 C C . LEU A 1 172 ? -29.199 0.250 24.671 1.00 94.12 172 LEU A C 1
ATOM 1360 O O . LEU A 1 172 ? -28.725 1.166 23.998 1.00 94.12 172 LEU A O 1
ATOM 1364 N N . GLY A 1 173 ? -30.512 0.133 24.881 1.00 95.06 173 GLY A N 1
ATOM 1365 C CA . GLY A 1 173 ? -31.495 1.093 24.380 1.00 95.06 173 GLY A CA 1
ATOM 1366 C C . GLY A 1 173 ? -31.305 2.489 24.972 1.00 95.06 173 GLY A C 1
ATOM 1367 O O . GLY A 1 173 ? -31.369 3.477 24.243 1.00 95.06 173 GLY A O 1
ATOM 1368 N N . GLN A 1 174 ? -31.012 2.577 26.271 1.00 95.62 174 GLN A N 1
ATOM 1369 C CA . GLN A 1 174 ? -30.733 3.844 26.943 1.00 95.62 174 GLN A CA 1
ATOM 1370 C C . GLN A 1 174 ? -29.485 4.524 26.368 1.00 95.62 174 GLN A C 1
ATOM 1372 O O . GLN A 1 174 ? -29.570 5.675 25.943 1.00 95.62 174 GLN A O 1
ATOM 1377 N N . ILE A 1 175 ? -28.368 3.795 26.282 1.00 96.00 175 ILE A N 1
ATOM 1378 C CA . ILE A 1 175 ? -27.105 4.308 25.729 1.00 96.00 175 ILE A CA 1
ATOM 1379 C C . ILE A 1 175 ? -27.298 4.756 24.276 1.00 96.00 175 ILE A C 1
ATOM 1381 O O . ILE A 1 175 ? -26.855 5.832 23.879 1.00 96.00 175 ILE A O 1
ATOM 1385 N N . THR A 1 176 ? -28.008 3.955 23.479 1.00 95.88 176 THR A N 1
ATOM 1386 C CA . THR A 1 176 ? -28.274 4.265 22.069 1.00 95.88 176 THR A CA 1
ATOM 1387 C C . THR A 1 176 ? -29.075 5.557 21.925 1.00 95.88 176 THR A C 1
ATOM 1389 O O . THR A 1 176 ? -28.720 6.413 21.118 1.00 95.88 176 THR A O 1
ATOM 1392 N N . ASN A 1 177 ? -30.128 5.734 22.725 1.00 95.81 177 ASN A N 1
ATOM 1393 C CA . ASN A 1 177 ? -30.950 6.943 22.686 1.00 95.81 177 ASN A CA 1
ATOM 1394 C C . ASN A 1 177 ? -30.176 8.189 23.135 1.00 95.81 177 ASN A C 1
ATOM 1396 O O . ASN A 1 177 ? -30.357 9.257 22.554 1.00 95.81 177 ASN A O 1
ATOM 1400 N N . GLU A 1 178 ? -29.299 8.061 24.130 1.00 96.69 178 GLU A N 1
ATOM 1401 C CA . GLU A 1 178 ? -28.458 9.160 24.609 1.00 96.69 178 GLU A CA 1
ATOM 1402 C C . GLU A 1 178 ? -27.429 9.599 23.555 1.00 96.69 178 GLU A C 1
ATOM 1404 O O . GLU A 1 178 ? -27.315 10.788 23.238 1.00 96.69 178 GLU A O 1
ATOM 1409 N N . ILE A 1 179 ? -26.722 8.644 22.944 1.00 96.75 179 ILE A N 1
ATOM 1410 C CA . ILE A 1 179 ? -25.718 8.937 21.912 1.00 96.75 179 ILE A CA 1
ATOM 1411 C C . ILE A 1 179 ? -26.388 9.503 20.655 1.00 96.75 179 ILE A C 1
ATOM 1413 O O . ILE A 1 179 ? -25.951 10.523 20.127 1.00 96.75 179 ILE A O 1
ATOM 1417 N N . ILE A 1 180 ? -27.476 8.889 20.180 1.00 96.88 180 ILE A N 1
ATOM 1418 C CA . ILE A 1 180 ? -28.184 9.377 18.988 1.00 96.88 180 ILE A CA 1
ATOM 1419 C C . ILE A 1 180 ? -28.807 10.752 19.253 1.00 96.88 180 ILE A C 1
ATOM 1421 O O . ILE A 1 180 ? -28.721 11.630 18.396 1.00 96.88 180 ILE A O 1
ATOM 1425 N N . GLY A 1 181 ? -29.399 10.967 20.431 1.00 96.19 181 GLY A N 1
ATOM 1426 C CA . GLY A 1 181 ? -30.003 12.248 20.794 1.00 96.19 181 GLY A CA 1
ATOM 1427 C C . GLY A 1 181 ? -28.979 13.380 20.904 1.00 96.19 181 GLY A C 1
ATOM 1428 O O . GLY A 1 181 ? -29.217 14.483 20.402 1.00 96.19 181 GLY A O 1
ATOM 1429 N N . SER A 1 182 ? -27.817 13.110 21.505 1.00 96.12 182 SER A N 1
ATOM 1430 C CA . SER A 1 182 ? -26.735 14.099 21.591 1.00 96.12 182 SER A CA 1
ATOM 1431 C C . SER A 1 182 ? -26.178 14.447 20.208 1.00 96.12 182 SER A C 1
ATOM 1433 O O . SER A 1 182 ? -26.085 15.629 19.879 1.00 96.12 182 SER A O 1
ATOM 1435 N N . LEU A 1 183 ? -25.940 13.451 19.348 1.00 97.06 183 LEU A N 1
ATOM 1436 C CA . LEU A 1 183 ? -25.477 13.667 17.975 1.00 97.06 183 LEU A CA 1
ATOM 1437 C C . LEU A 1 183 ? -26.486 14.462 17.130 1.00 97.06 183 LEU A C 1
ATOM 1439 O O . LEU A 1 183 ? -26.102 15.365 16.390 1.00 97.06 183 LEU A O 1
ATOM 1443 N N . GLN A 1 184 ? -27.784 14.163 17.244 1.00 96.75 184 GLN A N 1
ATOM 1444 C CA . GLN A 1 184 ? -28.837 14.926 16.562 1.00 96.75 184 GLN A CA 1
ATOM 1445 C C . GLN A 1 184 ? -28.839 16.396 16.989 1.00 96.75 184 GLN A C 1
ATOM 1447 O O . GLN A 1 184 ? -28.984 17.287 16.151 1.00 96.75 184 GLN A O 1
ATOM 1452 N N . THR A 1 185 ? -28.662 16.647 18.286 1.00 96.81 185 THR A N 1
ATOM 1453 C CA . THR A 1 185 ? -28.616 18.007 18.831 1.00 96.81 185 THR A CA 1
ATOM 1454 C C . THR A 1 185 ? -27.389 18.756 18.316 1.00 96.81 185 THR A C 1
ATOM 1456 O O . THR A 1 185 ? -27.530 19.875 17.827 1.00 96.81 185 THR A O 1
ATOM 1459 N N . GLU A 1 186 ? -26.213 18.122 18.332 1.00 97.19 186 GLU A N 1
ATOM 1460 C CA . GLU A 1 186 ? -24.971 18.712 17.822 1.00 97.19 186 GLU A CA 1
ATOM 1461 C C . GLU A 1 186 ? -25.070 19.055 16.327 1.00 97.19 186 GLU A C 1
ATOM 1463 O O . GLU A 1 186 ? -24.703 20.157 15.915 1.00 97.19 186 GLU A O 1
ATOM 1468 N N . ILE A 1 187 ? -25.613 18.146 15.508 1.00 97.31 187 ILE A N 1
ATOM 1469 C CA . ILE A 1 187 ? -25.810 18.387 14.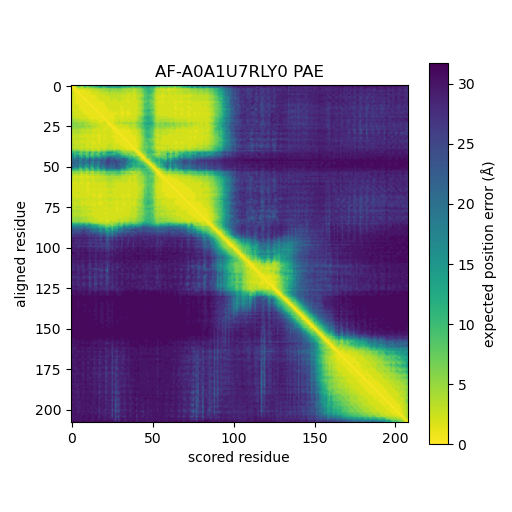072 1.00 97.31 187 ILE A CA 1
ATOM 1470 C C . ILE A 1 187 ? -26.733 19.587 13.848 1.00 97.31 187 ILE A C 1
ATOM 1472 O O . ILE A 1 187 ? -26.401 20.462 13.049 1.00 97.31 187 ILE A O 1
ATOM 1476 N N . ASN A 1 188 ? -27.863 19.652 14.556 1.00 96.94 188 ASN A N 1
ATOM 1477 C CA . ASN A 1 188 ? -28.814 20.755 14.417 1.00 96.94 188 ASN A CA 1
ATOM 1478 C C . ASN A 1 188 ? -28.196 22.096 14.835 1.00 96.94 188 ASN A C 1
ATOM 1480 O O . ASN A 1 188 ? -28.378 23.096 14.144 1.00 96.94 188 ASN A O 1
ATOM 1484 N N . GLU A 1 189 ? -27.424 22.119 15.922 1.00 97.25 189 GLU A N 1
ATOM 1485 C CA . GLU A 1 189 ? -26.744 23.328 16.392 1.00 97.25 189 GLU A CA 1
ATOM 1486 C C . GLU A 1 189 ? -25.693 23.812 15.382 1.00 97.25 189 GLU A C 1
ATOM 1488 O O . GLU A 1 189 ? -25.634 24.998 15.050 1.00 97.25 189 GLU A O 1
ATOM 1493 N N . LYS A 1 190 ? -24.891 22.892 14.828 1.00 96.94 190 LYS A N 1
ATOM 1494 C CA . LYS A 1 190 ? -23.915 23.215 13.777 1.00 96.94 190 LYS A CA 1
ATOM 1495 C C . LYS A 1 190 ? -24.586 23.747 12.517 1.00 96.94 190 LYS A C 1
ATOM 1497 O O . LYS A 1 190 ? -24.069 24.690 11.917 1.00 96.94 190 LYS A O 1
ATOM 1502 N N . LEU A 1 191 ? -25.719 23.164 12.130 1.00 97.56 191 LEU A N 1
ATOM 1503 C CA . LEU A 1 191 ? -26.478 23.591 10.960 1.00 97.56 191 LEU A CA 1
ATOM 1504 C C . LEU A 1 191 ? -27.028 25.011 11.152 1.00 97.56 191 LEU A C 1
ATOM 1506 O O . LEU A 1 191 ? -26.850 25.846 10.268 1.00 97.56 191 LEU A O 1
ATOM 1510 N N . GLN A 1 192 ? -27.574 25.310 12.336 1.00 96.94 192 GLN A N 1
ATOM 1511 C CA . GLN A 1 192 ? -28.050 26.648 12.692 1.00 96.94 192 GLN A CA 1
ATOM 1512 C C . GLN A 1 192 ? -26.918 27.683 12.670 1.00 96.94 192 GLN A C 1
ATOM 1514 O O . GLN A 1 192 ? -27.047 28.719 12.025 1.00 96.94 192 GLN A O 1
ATOM 1519 N N . MET A 1 193 ? -25.772 27.391 13.303 1.00 96.81 193 MET A N 1
ATOM 1520 C CA . MET A 1 193 ? -24.618 28.304 13.279 1.00 96.81 193 MET A CA 1
ATOM 1521 C C . MET A 1 193 ? -24.153 28.602 11.849 1.00 96.81 193 MET A C 1
ATOM 1523 O O . MET A 1 193 ? -23.734 29.719 11.540 1.00 96.81 193 MET A O 1
ATOM 1527 N N . GLN A 1 194 ? -24.187 27.597 10.973 1.00 96.31 194 GLN A N 1
ATOM 1528 C CA . GLN A 1 194 ? -23.780 27.754 9.584 1.00 96.31 194 GLN A CA 1
ATOM 1529 C C . GLN A 1 194 ? -24.798 28.581 8.783 1.00 96.31 194 GLN A C 1
ATOM 1531 O O . GLN A 1 194 ? -24.392 29.428 7.983 1.00 96.31 194 GLN A O 1
ATOM 1536 N N . GLU A 1 195 ? -26.097 28.380 9.014 1.00 94.44 195 GLU A N 1
ATOM 1537 C CA . GLU A 1 195 ? -27.171 29.183 8.421 1.00 94.44 195 GLU A CA 1
ATOM 1538 C C . GLU A 1 195 ? -27.073 30.655 8.842 1.00 94.44 195 GLU A C 1
ATOM 1540 O O . GLU A 1 195 ? -27.085 31.541 7.981 1.00 94.44 195 GLU A O 1
ATOM 1545 N N . ASP A 1 196 ? -26.862 30.922 10.132 1.00 95.75 196 ASP A N 1
ATOM 1546 C CA . ASP A 1 196 ? -26.680 32.276 10.663 1.00 95.75 196 ASP A CA 1
ATOM 1547 C C . ASP A 1 196 ? -25.446 32.951 10.039 1.00 95.75 196 ASP A C 1
ATOM 1549 O O . ASP A 1 196 ? -25.505 34.097 9.585 1.00 95.75 196 ASP A O 1
ATOM 1553 N N . ALA A 1 197 ? -24.331 32.219 9.927 1.00 96.00 197 ALA A N 1
ATOM 1554 C CA . ALA A 1 197 ? -23.098 32.725 9.328 1.00 96.00 197 ALA A CA 1
ATOM 1555 C C . ALA A 1 197 ? -23.248 33.055 7.832 1.00 96.00 197 ALA A C 1
ATOM 1557 O O . ALA A 1 197 ? -22.668 34.034 7.348 1.00 96.00 197 ALA A O 1
ATOM 1558 N N . TYR A 1 198 ? -24.001 32.252 7.073 1.00 95.31 198 TYR A N 1
ATOM 1559 C CA . TYR A 1 198 ? -24.299 32.569 5.675 1.00 95.31 198 TYR A CA 1
ATOM 1560 C C . TYR A 1 198 ? -25.267 33.739 5.551 1.00 95.31 198 TYR A C 1
ATOM 1562 O O . TYR A 1 198 ? -25.034 34.612 4.713 1.00 95.31 198 TYR A O 1
ATOM 1570 N N . THR A 1 199 ? -26.291 33.798 6.399 1.00 95.44 199 THR A N 1
ATOM 1571 C CA . THR A 1 199 ? -27.255 34.902 6.434 1.00 95.44 199 THR A CA 1
ATOM 1572 C C . THR A 1 199 ? -26.543 36.229 6.690 1.00 95.44 199 THR A C 1
ATOM 1574 O O . THR A 1 199 ? -26.710 37.176 5.925 1.00 95.44 199 THR A O 1
ATOM 1577 N N . GLU A 1 200 ? -25.626 36.279 7.662 1.00 95.25 200 GLU A N 1
ATOM 1578 C CA . GLU A 1 200 ? -24.837 37.483 7.950 1.00 95.25 200 GLU A CA 1
ATOM 1579 C C . GLU A 1 200 ? -23.947 37.903 6.763 1.00 95.25 200 GLU A C 1
ATOM 1581 O O . GLU A 1 200 ? -23.777 39.093 6.476 1.00 95.25 200 GLU A O 1
ATOM 1586 N N . ARG A 1 201 ? -23.369 36.935 6.037 1.00 94.19 201 ARG A N 1
ATOM 1587 C CA . ARG A 1 201 ? -22.576 37.213 4.826 1.00 94.19 201 ARG A CA 1
ATOM 1588 C C . ARG A 1 201 ? -23.438 37.766 3.693 1.00 94.19 201 ARG A C 1
ATOM 1590 O O . ARG A 1 201 ? -22.998 38.690 3.010 1.00 94.19 201 ARG A O 1
ATOM 1597 N N . ILE A 1 202 ? -24.640 37.227 3.496 1.00 93.06 202 ILE A N 1
ATOM 1598 C CA . ILE A 1 202 ? -25.591 37.700 2.480 1.00 93.06 202 ILE A CA 1
ATOM 1599 C C . ILE A 1 202 ? -26.066 39.120 2.814 1.00 93.06 202 ILE A C 1
ATOM 1601 O O . ILE A 1 202 ? -26.066 39.988 1.940 1.00 93.06 202 ILE A O 1
ATOM 1605 N N . ASP A 1 203 ? -26.383 39.400 4.077 1.00 93.12 203 ASP A N 1
ATOM 1606 C CA . ASP A 1 203 ? -26.792 40.734 4.531 1.00 93.12 203 ASP A CA 1
ATOM 1607 C C . ASP A 1 203 ? -25.696 41.789 4.317 1.00 93.12 203 ASP A C 1
ATOM 1609 O O . ASP A 1 203 ? -25.977 42.919 3.913 1.00 93.12 203 ASP A O 1
ATOM 1613 N N . LYS A 1 204 ? -24.424 41.430 4.536 1.00 91.62 204 LYS A N 1
ATOM 1614 C CA . LYS A 1 204 ? -23.280 42.316 4.247 1.00 91.62 204 LYS A CA 1
ATOM 1615 C C . LYS A 1 204 ? -23.154 42.627 2.754 1.00 91.62 204 LYS A C 1
ATOM 1617 O O . LYS A 1 204 ? -22.871 43.768 2.395 1.00 91.62 204 LYS A O 1
ATOM 1622 N N . LEU A 1 205 ? -23.375 41.632 1.895 1.00 86.56 205 LEU A N 1
ATOM 1623 C CA . LEU A 1 205 ? -23.305 41.788 0.439 1.00 86.56 205 LEU A CA 1
ATOM 1624 C C . LEU A 1 205 ? -24.487 42.577 -0.135 1.00 86.56 205 LEU A C 1
ATOM 1626 O O . LEU A 1 205 ? -24.321 43.253 -1.141 1.00 86.56 205 LEU A O 1
ATOM 1630 N N . THR A 1 206 ? -25.663 42.508 0.489 1.00 82.50 206 THR A N 1
ATOM 1631 C CA . THR A 1 206 ? -26.872 43.218 0.031 1.00 82.50 206 THR A CA 1
ATOM 1632 C C . THR A 1 206 ? -26.990 44.648 0.568 1.00 82.50 206 THR A C 1
ATOM 1634 O O . THR A 1 206 ? -27.721 45.449 -0.008 1.00 82.50 206 THR A O 1
ATOM 1637 N N . LYS A 1 207 ? -26.270 44.996 1.646 1.00 71.25 207 LYS A N 1
ATOM 1638 C CA . LYS A 1 207 ? -26.181 46.368 2.190 1.0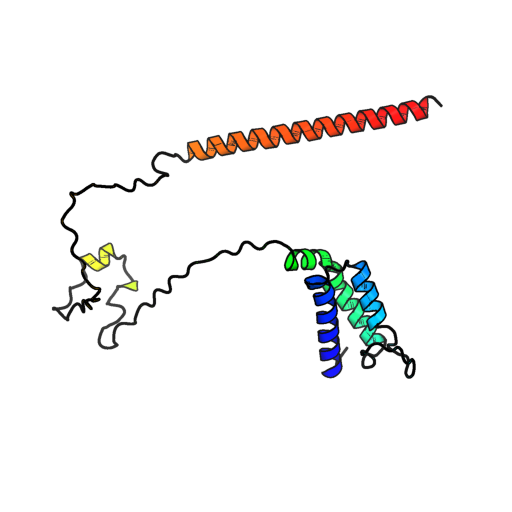0 71.25 207 LYS A CA 1
ATOM 1639 C C . LYS A 1 207 ? -25.074 47.238 1.569 1.00 71.25 207 LYS A C 1
ATOM 1641 O O . LYS A 1 207 ? -24.912 48.375 2.013 1.00 71.25 207 LYS A O 1
ATOM 1646 N N . THR A 1 208 ? -24.324 46.723 0.592 1.00 49.78 208 THR A N 1
ATOM 1647 C CA . THR A 1 208 ? -23.328 47.481 -0.193 1.00 49.78 208 THR A CA 1
ATOM 1648 C C . THR A 1 208 ? -23.923 47.876 -1.537 1.00 49.78 208 THR A C 1
ATOM 1650 O O . THR A 1 208 ? -23.702 49.033 -1.957 1.00 49.78 208 THR A O 1
#

Nearest PDB structures (foldseek):
  7n6g-assembly1_5I  TM=4.552E-01  e=4.349E-03  Chlamydomonas reinhardtii
  7n6g-assembly1_5E  TM=6.642E-01  e=3.396E-02  Chlamydomonas reinhardtii

Radius of gyration: 36.03 Å; Cα contacts (8 Å, |Δi|>4): 67; chains: 1; bounding box: 61×105×80 Å

Solvent-accessible surface area (backbone atoms only — not comparable to full-atom values): 13277 Å² total; per-residue (Å²): 138,88,74,54,72,68,51,50,51,51,49,52,51,52,52,49,54,56,50,44,38,43,66,76,64,65,45,50,73,68,58,48,51,51,49,51,53,54,49,57,32,46,52,79,53,98,78,55,99,68,48,24,101,48,68,83,39,51,60,68,53,46,51,49,50,52,54,49,42,44,72,52,55,60,69,42,42,69,58,53,51,44,71,68,66,50,88,71,87,78,79,80,76,81,75,80,82,78,77,79,75,7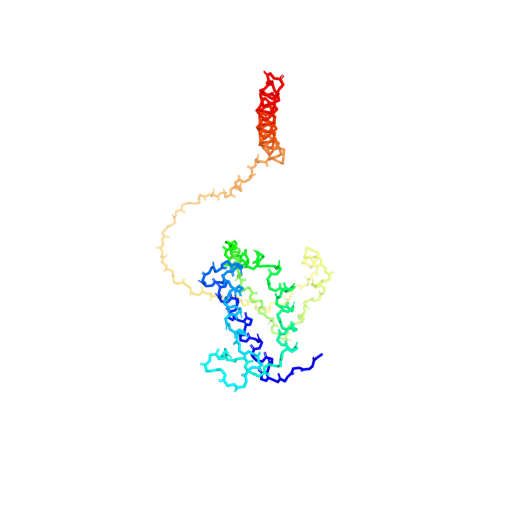9,74,60,89,90,49,72,76,76,50,91,60,56,94,78,44,59,67,78,60,41,67,75,69,57,78,80,74,78,88,71,75,80,81,74,77,79,81,89,70,90,84,77,91,74,82,91,75,80,91,72,88,75,76,82,69,60,92,64,73,85,70,52,76,62,57,56,50,48,54,52,49,52,54,49,51,52,56,52,50,51,51,52,51,51,52,52,52,54,51,49,55,50,51,53,54,49,50,56,54,50,53,58,65,72,75,108

Secondary structure (DSSP, 8-state):
----HHHHHHHHHHHHHHHHHHHTT---HHHHHHHHHHHTTTTT-TT-TT--S-TTS-HHHHHHHHHHHIIIIITTHHHHHHHHHSPP------------PPP-TTS-SSPTTTTTS-HHHHHHHSPPPS------------PPP-PPPP--------TTTT--HHHHHHHHHHHHHHHHHHHHHHHHHHHHHHHHHHHHHHHHHH--

Sequence (208 aa):
MNFNLTQLSGFMALLNFLLENLSTKHMTVEDNVKELGRTMAGIGEPHSGKSGDLDFFSVDQAKAVISYLKISLLQHYKLYEYLFHSPREELVIGDENVIELVKSADTSFPAPLEEGLSYNIYSSFIAMPPAAELETEEIDQEYYPEEPQPEEESLKVDPLTGFTTEDVKSVLGQITNEI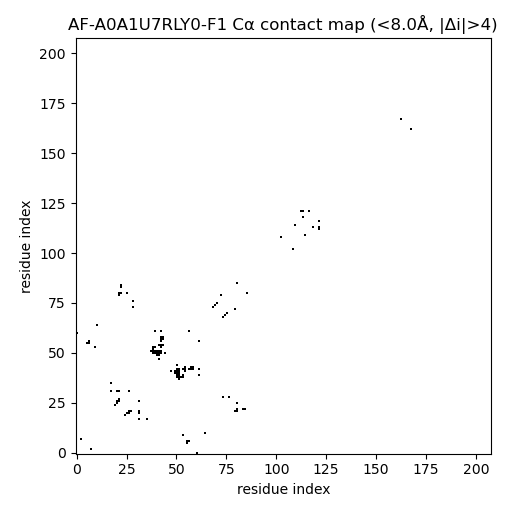IGSLQTEINEKLQMQEDAYTERIDKLTKT

pLDDT: mean 78.91, std 20.13, range [27.09, 97.56]